Protein AF-A0A4U0WDX0-F1 (afdb_monomer_lite)

Radius of gyration: 41.29 Å; chains: 1; bounding box: 102×62×114 Å

InterPro domains:
  IPR009449 GDP/GTP exchange factor Sec2, N-terminal [PF06428] (165-241)
  IPR040351 Guanine nucleotide exchange factor RAB3IL/RAB3IP/Sec2 [PTHR14430] (27-248)

Foldseek 3Di:
DDDDDDDDDDPDPVVVVVVPDDPPPPDPDPPDDPPDPDDPDDDPDQDADPPPRDGPPVCPDDPPVVNVVVVVVVVVVVVVVVVVVVVVVVVVVVVVVVVVVVVVVPDDDDDDDDDDDDDDDDDDDDDDDDDDDDDDDDDDDDDDPDDPPPPPPPDDPDPPCPPPPVSVVVVVVVVVVVVVVVVVVVVVVVVVVVVVVVVVVVVVVVVVVVVVVVVVVVVVVVVVVVVVVVVVVVVVVVVVVVVVVVVVVVVVVVVVD

Structure (mmCIF, N/CA/C/O backbone):
data_AF-A0A4U0WDX0-F1
#
_entry.id   AF-A0A4U0WDX0-F1
#
loop_
_atom_site.group_PDB
_atom_site.id
_atom_site.type_symbol
_atom_site.label_atom_id
_atom_site.label_alt_id
_atom_site.label_comp_id
_atom_site.label_asym_id
_atom_site.label_entity_id
_atom_site.label_seq_id
_atom_site.pdbx_PDB_ins_code
_atom_site.Cartn_x
_atom_site.Cartn_y
_atom_site.Cartn_z
_atom_site.occupancy
_atom_site.B_iso_or_equiv
_atom_site.auth_seq_id
_atom_site.auth_comp_id
_atom_site.auth_asym_id
_atom_site.auth_atom_id
_atom_site.pdbx_PDB_model_num
ATOM 1 N N . LEU A 1 1 ? 12.354 -12.009 33.474 1.00 43.50 1 LEU A N 1
ATOM 2 C CA . LEU A 1 1 ? 11.793 -11.867 32.114 1.00 43.50 1 LEU A CA 1
ATOM 3 C C . LEU A 1 1 ? 12.959 -11.970 31.145 1.00 43.50 1 LEU A C 1
ATOM 5 O O . LEU A 1 1 ? 13.717 -11.019 31.014 1.00 43.50 1 LEU A O 1
ATOM 9 N N . SER A 1 2 ? 13.191 -13.164 30.607 1.00 40.59 2 SER A N 1
ATOM 10 C CA . SER A 1 2 ? 14.293 -13.432 29.678 1.00 40.59 2 SER A CA 1
ATOM 11 C C . SER A 1 2 ? 13.930 -12.904 28.284 1.00 40.59 2 SER A C 1
ATOM 13 O O . SER A 1 2 ? 12.771 -13.048 27.893 1.00 40.59 2 SER A O 1
ATOM 15 N N . PRO A 1 3 ? 14.863 -12.301 27.530 1.00 47.66 3 PRO A N 1
ATOM 16 C CA . PRO A 1 3 ? 14.580 -11.833 26.181 1.00 47.66 3 PRO A CA 1
ATOM 17 C C . PRO A 1 3 ? 14.502 -13.023 25.217 1.00 47.66 3 PRO A C 1
ATOM 19 O O . PRO A 1 3 ? 15.426 -13.831 25.123 1.00 47.66 3 PRO A O 1
ATOM 22 N N . THR A 1 4 ? 13.378 -13.131 24.513 1.00 45.88 4 THR A N 1
ATOM 23 C CA . THR A 1 4 ? 13.137 -14.112 23.453 1.00 45.88 4 THR A CA 1
ATOM 24 C C . THR A 1 4 ? 14.119 -13.874 22.307 1.00 45.88 4 THR A C 1
ATOM 26 O O . THR A 1 4 ? 14.093 -12.824 21.666 1.00 45.88 4 THR A O 1
ATOM 29 N N . ALA A 1 5 ? 15.004 -14.841 22.064 1.00 42.56 5 ALA A N 1
ATOM 30 C CA . ALA A 1 5 ? 15.931 -14.820 20.943 1.00 42.56 5 ALA A CA 1
ATOM 31 C C . ALA A 1 5 ? 15.153 -14.916 19.621 1.00 42.56 5 ALA A C 1
ATOM 33 O O . ALA A 1 5 ? 14.466 -15.903 19.362 1.00 42.56 5 ALA A O 1
ATOM 34 N N . ILE A 1 6 ? 15.258 -13.881 18.789 1.00 46.53 6 ILE A N 1
ATOM 35 C CA . ILE A 1 6 ? 14.793 -13.907 17.402 1.00 46.53 6 ILE A CA 1
ATOM 36 C C . ILE A 1 6 ? 15.758 -14.814 16.634 1.00 46.53 6 ILE A C 1
ATOM 38 O O . ILE A 1 6 ? 16.949 -14.517 16.541 1.00 46.53 6 ILE A O 1
ATOM 42 N N . ALA A 1 7 ? 15.256 -15.944 16.136 1.00 51.06 7 ALA A N 1
ATOM 43 C CA . ALA A 1 7 ? 16.046 -16.911 15.386 1.00 51.06 7 ALA A CA 1
ATOM 44 C C . ALA A 1 7 ? 16.527 -16.301 14.059 1.00 51.06 7 ALA A C 1
ATOM 46 O O . ALA A 1 7 ? 15.729 -15.893 13.216 1.00 51.06 7 ALA A O 1
ATOM 47 N N . THR A 1 8 ? 17.843 -16.234 13.881 1.00 59.38 8 THR A N 1
ATOM 48 C CA . THR A 1 8 ? 18.493 -15.781 12.649 1.00 59.38 8 THR A CA 1
ATOM 49 C C . THR A 1 8 ? 18.353 -16.853 11.561 1.00 59.38 8 THR A C 1
ATOM 51 O O . THR A 1 8 ? 18.637 -18.022 11.838 1.00 59.38 8 THR A O 1
ATOM 54 N N . PRO A 1 9 ? 17.951 -16.506 10.325 1.00 59.31 9 PRO A N 1
ATOM 55 C CA . PRO A 1 9 ? 17.801 -17.492 9.261 1.00 59.31 9 PRO A CA 1
ATOM 56 C C . PRO A 1 9 ? 19.163 -18.046 8.799 1.00 59.31 9 PRO A C 1
ATOM 58 O O . PRO A 1 9 ? 20.166 -17.321 8.807 1.00 59.31 9 PRO A O 1
ATOM 61 N N . PRO A 1 10 ? 19.219 -19.325 8.382 1.00 63.31 10 PRO A N 1
ATOM 62 C CA . PRO A 1 10 ? 20.460 -19.971 7.974 1.00 63.31 10 PRO A CA 1
ATOM 63 C C . PRO A 1 10 ? 21.010 -19.379 6.667 1.00 63.31 10 PRO A C 1
ATOM 65 O O . PRO A 1 10 ? 20.277 -19.105 5.717 1.00 63.31 10 PRO A O 1
ATOM 68 N N . ARG A 1 11 ? 22.338 -19.208 6.623 1.00 59.72 11 ARG A N 1
ATOM 69 C CA . ARG A 1 11 ? 23.101 -18.633 5.497 1.00 59.72 11 ARG A CA 1
ATOM 70 C C . ARG A 1 11 ? 23.335 -19.593 4.321 1.00 59.72 11 ARG A C 1
ATOM 72 O O . ARG A 1 11 ? 23.938 -19.182 3.335 1.00 59.72 11 ARG A O 1
ATOM 79 N N . ASP A 1 12 ? 22.895 -20.845 4.420 1.00 62.38 12 ASP A N 1
ATOM 80 C CA . ASP A 1 12 ? 23.140 -21.867 3.400 1.00 62.38 12 ASP A CA 1
ATOM 81 C C . ASP A 1 12 ? 21.917 -22.027 2.467 1.00 62.38 12 ASP A C 1
ATOM 83 O O . ASP A 1 12 ? 20.822 -22.336 2.950 1.00 62.38 12 ASP A O 1
ATOM 87 N N . PRO A 1 13 ? 22.054 -21.841 1.137 1.00 58.50 13 PRO A N 1
ATOM 88 C CA . PRO A 1 13 ? 20.954 -21.997 0.182 1.00 58.50 13 PRO A CA 1
ATOM 89 C C . PRO A 1 13 ? 20.356 -23.414 0.132 1.00 58.50 13 PRO A C 1
ATOM 91 O O . PRO A 1 13 ? 19.225 -23.570 -0.326 1.00 58.50 13 PRO A O 1
ATOM 94 N N . ARG A 1 14 ? 21.054 -24.448 0.628 1.00 58.97 14 ARG A N 1
ATOM 95 C CA . ARG A 1 14 ? 20.499 -25.814 0.711 1.00 58.97 14 ARG A CA 1
ATOM 96 C C . ARG A 1 14 ? 19.557 -26.025 1.896 1.00 58.97 14 ARG A C 1
ATOM 98 O O . ARG A 1 14 ? 18.639 -26.833 1.790 1.00 58.97 14 ARG A O 1
ATOM 105 N N . ALA A 1 15 ? 19.709 -25.258 2.977 1.00 56.56 15 ALA A N 1
ATOM 106 C CA . ALA A 1 15 ? 18.836 -25.357 4.151 1.00 56.56 15 ALA A CA 1
ATOM 107 C C . ALA A 1 15 ? 17.390 -24.920 3.840 1.00 56.56 15 ALA A C 1
ATOM 109 O O . ALA A 1 15 ? 16.435 -25.439 4.417 1.00 56.56 15 ALA A O 1
ATOM 110 N N . TRP A 1 16 ? 17.216 -24.024 2.863 1.00 57.50 16 TRP A N 1
ATOM 111 C CA . TRP A 1 16 ? 15.899 -23.622 2.366 1.00 57.50 16 TRP A CA 1
ATOM 112 C C . TRP A 1 16 ? 15.171 -24.754 1.626 1.00 57.50 16 TRP A C 1
ATOM 114 O O . TRP A 1 16 ? 13.947 -24.827 1.685 1.00 57.50 16 TRP A O 1
ATOM 124 N N . GLN A 1 17 ? 15.899 -25.670 0.975 1.00 58.38 17 GLN A N 1
ATOM 125 C CA . GLN A 1 17 ? 15.297 -26.797 0.252 1.00 58.38 17 GLN A CA 1
ATOM 126 C C . GLN A 1 17 ? 14.796 -27.906 1.185 1.00 58.38 17 GLN A C 1
ATOM 128 O O . GLN A 1 17 ? 13.853 -28.612 0.833 1.00 58.38 17 GLN A O 1
ATOM 133 N N . GLU A 1 18 ? 15.394 -28.064 2.368 1.00 53.94 18 GLU A N 1
ATOM 134 C CA . GLU A 1 18 ? 14.932 -29.035 3.369 1.00 53.94 18 GLU A CA 1
ATOM 135 C C . GLU A 1 18 ? 13.760 -28.501 4.197 1.00 53.94 18 GLU A C 1
ATOM 137 O O . GLU A 1 18 ? 12.825 -29.250 4.464 1.00 53.94 18 GLU A O 1
ATOM 142 N N . ALA A 1 19 ? 13.738 -27.201 4.515 1.00 56.81 19 ALA A N 1
ATOM 143 C CA . ALA A 1 19 ? 12.629 -26.578 5.244 1.00 56.81 19 ALA A CA 1
ATOM 144 C C . ALA A 1 19 ? 11.304 -26.550 4.449 1.00 56.81 19 ALA A C 1
ATOM 146 O O . ALA A 1 19 ? 10.232 -26.517 5.048 1.00 56.81 19 ALA A O 1
ATOM 147 N N . PHE A 1 20 ? 11.372 -26.590 3.113 1.00 50.41 20 PHE A N 1
ATOM 148 C CA . PHE A 1 20 ? 10.208 -26.630 2.214 1.00 50.41 20 PHE A CA 1
ATOM 149 C C . PHE A 1 20 ? 9.911 -28.021 1.630 1.00 50.41 20 PHE A C 1
ATOM 151 O O . PHE A 1 20 ? 9.012 -28.162 0.798 1.00 50.41 20 PHE A O 1
ATOM 158 N N . ARG A 1 21 ? 10.627 -29.069 2.056 1.00 52.75 21 ARG A N 1
ATOM 159 C CA . ARG A 1 21 ? 10.344 -30.438 1.616 1.00 52.75 21 ARG A CA 1
ATOM 160 C C . ARG A 1 21 ? 9.095 -30.950 2.342 1.00 52.75 21 ARG A C 1
ATOM 162 O O . ARG A 1 21 ? 9.171 -31.406 3.479 1.00 52.75 21 ARG A O 1
ATOM 169 N N . LEU A 1 22 ? 7.940 -30.858 1.680 1.00 44.06 22 LEU A N 1
ATOM 170 C CA . LEU A 1 22 ? 6.706 -31.512 2.126 1.00 44.06 22 LEU A CA 1
ATOM 171 C C . LEU A 1 22 ? 6.952 -33.026 2.291 1.00 44.06 22 LEU A C 1
ATOM 173 O O . LEU A 1 22 ? 7.661 -33.606 1.461 1.00 44.06 22 LEU A O 1
ATOM 177 N N . PRO A 1 23 ? 6.388 -33.683 3.323 1.00 44.72 23 PRO A N 1
ATOM 178 C CA . PRO A 1 23 ? 6.484 -35.131 3.450 1.00 44.72 23 PRO A CA 1
ATOM 179 C C . PRO A 1 23 ? 5.862 -35.782 2.214 1.00 44.72 23 PRO A C 1
ATOM 181 O O . PRO A 1 23 ? 4.749 -35.427 1.821 1.00 44.72 23 PRO A O 1
ATOM 184 N N . ALA A 1 24 ? 6.583 -36.721 1.603 1.00 42.47 24 ALA A N 1
ATOM 185 C CA . ALA A 1 24 ? 6.029 -37.573 0.564 1.00 42.47 24 ALA A CA 1
ATOM 186 C C . ALA A 1 24 ? 4.815 -38.309 1.148 1.00 42.47 24 ALA A C 1
ATOM 188 O O . ALA A 1 24 ? 4.948 -39.077 2.099 1.00 42.47 24 ALA A O 1
ATOM 189 N N . LEU A 1 25 ? 3.625 -38.021 0.619 1.00 39.47 25 LEU A N 1
ATOM 190 C CA . LEU A 1 25 ? 2.442 -38.823 0.888 1.00 39.47 25 LEU A CA 1
ATOM 191 C C . LEU A 1 25 ? 2.649 -40.162 0.186 1.00 39.47 25 LEU A C 1
ATOM 193 O O . LEU A 1 25 ? 2.534 -40.257 -1.039 1.00 39.47 25 LEU A O 1
ATOM 197 N N . ASP A 1 26 ? 3.000 -41.173 0.977 1.00 35.69 26 ASP A N 1
ATOM 198 C CA . ASP A 1 26 ? 3.014 -42.559 0.539 1.00 35.69 26 ASP A CA 1
ATOM 199 C C . ASP A 1 26 ? 1.654 -42.904 -0.066 1.00 35.69 26 ASP A C 1
ATOM 201 O O . ASP A 1 26 ? 0.589 -42.754 0.539 1.00 35.69 26 ASP A O 1
ATOM 205 N N . SER A 1 27 ? 1.722 -43.338 -1.318 1.00 42.44 27 SER A N 1
ATOM 206 C CA . SER A 1 27 ? 0.592 -43.776 -2.118 1.00 42.44 27 SER A CA 1
ATOM 207 C C . SER A 1 27 ? 0.128 -45.144 -1.625 1.00 42.44 27 SER A C 1
ATOM 209 O O . SER A 1 27 ? 0.457 -46.164 -2.219 1.00 42.44 27 SER A O 1
ATOM 211 N N . HIS A 1 28 ? -0.648 -45.175 -0.543 1.00 38.06 28 HIS A N 1
ATOM 212 C CA . HIS A 1 28 ? -1.466 -46.336 -0.211 1.00 38.06 28 HIS A CA 1
ATOM 213 C C . HIS A 1 28 ? -2.851 -46.185 -0.841 1.00 38.06 28 HIS A C 1
ATOM 215 O O . HIS A 1 28 ? -3.751 -45.541 -0.312 1.00 38.06 28 HIS A O 1
ATOM 221 N N . GLU A 1 29 ? -2.955 -46.760 -2.038 1.00 40.84 29 GLU A N 1
ATOM 222 C CA . GLU A 1 29 ? -4.036 -47.665 -2.435 1.00 40.84 29 GLU A CA 1
ATOM 223 C C . GLU A 1 29 ? -5.442 -47.330 -1.918 1.00 40.84 29 GLU A C 1
ATOM 225 O O . GLU A 1 29 ? -5.947 -47.854 -0.926 1.00 40.84 29 GLU A O 1
ATOM 230 N N . ASN A 1 30 ? -6.126 -46.497 -2.695 1.00 38.97 30 ASN A N 1
ATOM 231 C CA . ASN A 1 30 ? -7.560 -46.292 -2.606 1.00 38.97 30 ASN A CA 1
ATOM 232 C C . ASN A 1 30 ? -8.280 -47.471 -3.301 1.00 38.97 30 ASN A C 1
ATOM 234 O O . ASN A 1 30 ? -8.775 -47.350 -4.417 1.00 38.97 30 ASN A O 1
ATOM 238 N N . GLN A 1 31 ? -8.270 -48.646 -2.672 1.00 37.69 31 GLN A N 1
ATOM 239 C CA . GLN A 1 31 ? -9.072 -49.813 -3.057 1.00 37.69 31 GLN A CA 1
ATOM 240 C C . GLN A 1 31 ? -9.594 -50.474 -1.781 1.00 37.69 31 GLN A C 1
ATOM 242 O O . GLN A 1 31 ? -8.980 -51.420 -1.306 1.00 37.69 31 GLN A O 1
ATOM 247 N N . SER A 1 32 ? -10.676 -49.950 -1.187 1.00 37.09 32 SER A N 1
ATOM 248 C CA . SER A 1 32 ? -11.631 -50.700 -0.332 1.00 37.09 32 SER A CA 1
ATOM 249 C C . SER A 1 32 ? -12.611 -49.776 0.408 1.00 37.09 32 SER A C 1
ATOM 251 O O . SER A 1 32 ? -12.683 -49.803 1.629 1.00 37.09 32 SER A O 1
ATOM 253 N N . THR A 1 33 ? -13.417 -48.974 -0.293 1.00 39.19 33 THR A N 1
ATOM 254 C CA . THR A 1 33 ? -14.655 -48.403 0.291 1.00 39.19 33 THR A CA 1
ATOM 255 C C . THR A 1 33 ? -15.775 -48.257 -0.747 1.00 39.19 33 THR A C 1
ATOM 257 O O . THR A 1 33 ? -16.592 -47.348 -0.675 1.00 39.19 33 THR A O 1
ATOM 260 N N . GLU A 1 34 ? -15.875 -49.185 -1.704 1.00 34.75 34 GLU A N 1
ATOM 261 C CA . GLU A 1 34 ? -16.980 -49.222 -2.683 1.00 34.75 34 GLU A CA 1
ATOM 262 C C . GLU A 1 34 ? -17.929 -50.416 -2.468 1.00 34.75 34 GLU A C 1
ATOM 264 O O . GLU A 1 34 ? -18.622 -50.868 -3.373 1.00 34.75 34 GLU A O 1
ATOM 269 N N . ALA A 1 35 ? -18.000 -50.923 -1.233 1.00 40.94 35 ALA A N 1
ATOM 270 C CA . ALA A 1 35 ? -18.862 -52.045 -0.863 1.00 40.94 35 ALA A CA 1
ATOM 271 C C . ALA A 1 35 ? -19.660 -51.771 0.424 1.00 40.94 35 ALA A C 1
ATOM 273 O O . ALA A 1 35 ? -19.543 -52.504 1.401 1.00 40.94 35 ALA A O 1
ATOM 274 N N . ARG A 1 36 ? -20.482 -50.710 0.438 1.00 42.31 36 ARG A N 1
ATOM 275 C CA . ARG A 1 36 ? -21.696 -50.645 1.282 1.00 42.31 36 ARG A CA 1
ATOM 276 C C . ARG A 1 36 ? -22.654 -49.530 0.841 1.00 42.31 36 ARG A C 1
ATOM 278 O O . ARG A 1 36 ? -22.886 -48.564 1.558 1.00 42.31 36 ARG A O 1
ATOM 285 N N . ARG A 1 37 ? -23.233 -49.661 -0.355 1.00 49.22 37 ARG A N 1
ATOM 286 C CA . ARG A 1 37 ? -24.474 -48.950 -0.698 1.00 49.22 37 ARG A CA 1
ATOM 287 C C . ARG A 1 37 ? -25.661 -49.811 -0.265 1.00 49.22 37 ARG A C 1
ATOM 289 O O . ARG A 1 37 ? -26.139 -50.634 -1.028 1.00 49.22 37 ARG A O 1
ATOM 296 N N . GLU A 1 38 ? -26.098 -49.597 0.970 1.00 38.28 38 GLU A N 1
ATOM 297 C CA . GLU A 1 38 ? -27.434 -49.940 1.477 1.00 38.28 38 GLU A CA 1
ATOM 298 C C . GLU A 1 38 ? -28.060 -48.631 2.001 1.00 38.28 38 GLU A C 1
ATOM 300 O O . GLU A 1 38 ? -27.327 -47.782 2.527 1.00 38.28 38 GLU A O 1
ATOM 305 N N . PRO A 1 39 ? -29.373 -48.402 1.825 1.00 49.16 39 PRO A N 1
ATOM 306 C CA . PRO A 1 39 ? -29.973 -47.091 2.015 1.00 49.16 39 PRO A CA 1
ATOM 307 C C . PRO A 1 39 ? -30.214 -46.839 3.505 1.00 49.16 39 PRO A C 1
ATOM 309 O O . PRO A 1 39 ? -31.132 -47.396 4.103 1.00 49.16 39 PRO A O 1
ATOM 312 N N . ILE A 1 40 ? -29.421 -45.961 4.124 1.00 41.22 40 ILE A N 1
ATOM 313 C CA . ILE A 1 40 ? -29.759 -45.442 5.453 1.00 41.22 40 ILE A CA 1
ATOM 314 C C . ILE A 1 40 ? -30.838 -44.377 5.269 1.00 41.22 40 ILE A C 1
ATOM 316 O O . ILE A 1 40 ? -30.574 -43.191 5.070 1.00 41.22 40 ILE A O 1
ATOM 320 N N . ALA A 1 41 ? -32.084 -44.838 5.320 1.00 42.31 41 ALA A N 1
ATOM 321 C CA . ALA A 1 41 ? -33.204 -44.010 5.708 1.00 42.31 41 ALA A CA 1
ATOM 322 C C . ALA A 1 41 ? -32.959 -43.453 7.123 1.00 42.31 41 ALA A C 1
ATOM 324 O O . ALA A 1 41 ? -32.615 -44.191 8.040 1.00 42.31 41 ALA A O 1
ATOM 325 N N . GLN A 1 42 ? -33.185 -42.146 7.269 1.00 48.91 42 GLN A N 1
ATOM 326 C CA . GLN A 1 42 ? -33.539 -41.458 8.514 1.00 48.91 42 GLN A CA 1
ATOM 327 C C . GLN A 1 42 ? -32.584 -41.609 9.708 1.00 48.91 42 GLN A C 1
ATOM 329 O O . GLN A 1 42 ? -32.765 -42.448 10.582 1.00 48.91 42 GLN A O 1
ATOM 334 N N . MET A 1 43 ? -31.711 -40.613 9.871 1.00 37.72 43 MET A N 1
ATOM 335 C CA . MET A 1 43 ? -31.433 -40.086 11.208 1.00 37.72 43 MET A CA 1
ATOM 336 C C . MET A 1 43 ? -31.191 -38.574 11.130 1.00 37.72 43 MET A C 1
ATOM 338 O O . MET A 1 43 ? -30.064 -38.091 11.114 1.00 37.72 43 MET A O 1
ATOM 342 N N . ARG A 1 44 ? -32.282 -37.805 11.030 1.00 44.34 44 ARG A N 1
ATOM 343 C CA . ARG A 1 44 ? -32.260 -36.361 11.296 1.00 44.34 44 ARG A CA 1
ATOM 344 C C . ARG A 1 44 ? -32.266 -36.180 12.812 1.00 44.34 44 ARG A C 1
ATOM 346 O O . ARG A 1 44 ? -33.317 -36.270 13.436 1.00 44.34 44 ARG A O 1
ATOM 353 N N . SER A 1 45 ? -31.101 -35.964 13.414 1.00 44.25 45 SER A N 1
ATOM 354 C CA . SER A 1 45 ? -31.027 -35.501 14.799 1.00 44.25 45 SER A CA 1
ATOM 355 C C . SER A 1 45 ? -31.402 -34.020 14.848 1.00 44.25 45 SER A C 1
ATOM 357 O O . SER A 1 45 ? -30.618 -33.170 14.427 1.00 44.25 45 SER A O 1
ATOM 359 N N . SER A 1 46 ? -32.595 -33.711 15.355 1.00 54.50 46 SER A N 1
ATOM 360 C CA . SER A 1 46 ? -33.009 -32.352 15.714 1.00 54.50 46 SER A CA 1
ATOM 361 C C . SER A 1 46 ? -32.080 -31.805 16.805 1.00 54.50 46 SER A C 1
ATOM 363 O O . SER A 1 46 ? -32.274 -32.066 17.991 1.00 54.50 46 SER A O 1
ATOM 365 N N . GLN A 1 47 ? -31.040 -31.068 16.419 1.00 62.84 47 GLN A N 1
ATOM 366 C CA . GLN A 1 47 ? -30.171 -30.359 17.357 1.00 62.84 47 GLN A CA 1
ATOM 367 C C . GLN A 1 47 ? -30.826 -29.020 17.714 1.00 62.84 47 GLN A C 1
ATOM 369 O O . GLN A 1 47 ? -31.005 -28.143 16.870 1.00 62.84 47 GLN A O 1
ATOM 374 N N . ARG A 1 48 ? -31.244 -28.890 18.979 1.00 72.00 48 ARG A N 1
ATOM 375 C CA . ARG A 1 48 ? -31.878 -27.682 19.5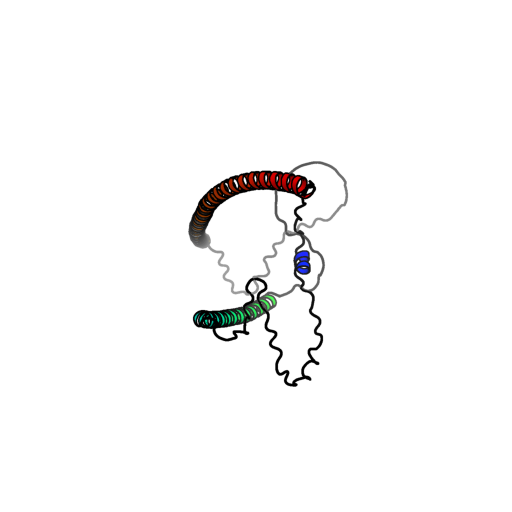27 1.00 72.00 48 ARG A CA 1
ATOM 376 C C . ARG A 1 48 ? -30.824 -26.740 20.102 1.00 72.00 48 ARG A C 1
ATOM 378 O O . ARG A 1 48 ? -29.886 -27.181 20.762 1.00 72.00 48 ARG A O 1
ATOM 385 N N . CYS A 1 49 ? -31.005 -25.438 19.884 1.00 63.09 49 CYS A N 1
ATOM 386 C CA . CYS A 1 49 ? -30.123 -24.408 20.431 1.00 63.09 49 CYS A CA 1
ATOM 387 C C . CYS A 1 49 ? -30.287 -24.311 21.964 1.00 63.09 49 CYS A C 1
ATOM 389 O O . CYS A 1 49 ? -31.405 -24.057 22.429 1.00 63.09 49 CYS A O 1
ATOM 391 N N . PRO A 1 50 ? -29.205 -24.438 22.759 1.00 69.75 50 PRO A N 1
ATOM 392 C CA . PRO A 1 50 ? -29.279 -24.449 24.222 1.00 69.75 50 PRO A CA 1
ATOM 393 C C . PRO A 1 50 ? -29.669 -23.107 24.867 1.00 69.75 50 PRO A C 1
ATOM 395 O O . PRO A 1 50 ? -29.792 -23.055 26.085 1.00 69.75 50 PRO A O 1
ATOM 398 N N . ASN A 1 51 ? -29.896 -22.033 24.097 1.00 52.66 51 ASN A N 1
ATOM 399 C CA . ASN A 1 51 ? -30.285 -20.723 24.641 1.00 52.66 51 ASN A CA 1
ATOM 400 C C . ASN A 1 51 ? -31.724 -20.277 24.299 1.00 52.66 51 ASN A C 1
ATOM 402 O O . ASN A 1 51 ? -32.219 -19.317 24.877 1.00 52.66 51 ASN A O 1
ATOM 406 N N . CYS A 1 52 ? -32.427 -20.936 23.373 1.00 77.88 52 CYS A N 1
ATOM 407 C CA . CYS A 1 52 ? -33.808 -20.547 23.031 1.00 77.88 52 CYS A CA 1
ATOM 408 C C . CYS A 1 52 ? -34.744 -21.709 22.668 1.00 77.88 52 CYS A C 1
ATOM 410 O O . CYS A 1 52 ? -35.918 -21.478 22.398 1.00 77.88 52 CYS A O 1
ATOM 412 N N . GLY A 1 53 ? -34.264 -22.958 22.667 1.00 60.44 53 GLY A N 1
ATOM 413 C CA . GLY A 1 53 ? -35.114 -24.145 22.526 1.00 60.44 53 GLY A CA 1
ATOM 414 C C . GLY A 1 53 ? -35.746 -24.362 21.145 1.00 60.44 53 GLY A C 1
ATOM 415 O O . GLY A 1 53 ? -36.477 -25.340 20.976 1.00 60.44 53 GLY A O 1
ATOM 416 N N . ALA A 1 54 ? -35.456 -23.508 20.159 1.00 58.41 54 ALA A N 1
ATOM 417 C CA . ALA A 1 54 ? -35.935 -23.682 18.793 1.00 58.41 54 ALA A CA 1
ATOM 418 C C . ALA A 1 54 ? -35.338 -24.954 18.168 1.00 58.41 54 ALA A C 1
ATOM 420 O O . ALA A 1 54 ? -34.120 -25.164 18.194 1.00 58.41 54 ALA A O 1
ATOM 421 N N . GLU A 1 55 ? -36.202 -25.803 17.603 1.00 52.81 55 GLU A N 1
ATOM 422 C CA . GLU A 1 55 ? -35.772 -26.858 16.691 1.00 52.81 55 GLU A CA 1
ATOM 423 C C . GLU A 1 55 ? -35.309 -26.205 15.401 1.00 52.81 55 GLU A C 1
ATOM 425 O O . GLU A 1 55 ? -36.113 -25.671 14.637 1.00 52.81 55 GLU A O 1
ATOM 430 N N . VAL A 1 56 ? -34.004 -26.270 15.143 1.00 54.31 56 VAL A N 1
ATOM 431 C CA . VAL A 1 56 ? -33.504 -26.085 13.788 1.00 54.31 56 VAL A CA 1
ATOM 432 C C . VAL A 1 56 ? -33.898 -27.359 13.051 1.00 54.31 56 VAL A C 1
ATOM 434 O O . VAL A 1 56 ? -33.142 -28.328 12.988 1.00 54.31 56 VAL A O 1
ATOM 437 N N . ALA A 1 57 ? -35.134 -27.396 12.543 1.00 46.75 57 ALA A N 1
ATOM 438 C CA . ALA A 1 57 ? -35.434 -28.261 11.415 1.00 46.75 57 ALA A CA 1
ATOM 439 C C . ALA A 1 57 ? -34.312 -28.011 10.407 1.00 46.75 57 ALA A C 1
ATOM 441 O O . ALA A 1 57 ? -33.973 -26.853 10.173 1.00 46.75 57 ALA A O 1
ATOM 442 N N . ALA A 1 58 ? -33.682 -29.075 9.909 1.00 52.78 58 ALA A N 1
ATOM 443 C CA . ALA A 1 58 ? -32.654 -28.989 8.884 1.00 52.78 58 ALA A CA 1
ATOM 444 C C . ALA A 1 58 ? -33.223 -28.209 7.688 1.00 52.78 58 ALA A C 1
ATOM 446 O O . ALA A 1 58 ? -33.875 -28.778 6.810 1.00 52.78 58 ALA A O 1
ATOM 447 N N . SER A 1 59 ? -33.054 -26.889 7.721 1.00 47.84 59 SER A N 1
ATOM 448 C CA . SER A 1 59 ? -33.492 -25.960 6.697 1.00 47.84 59 SER A CA 1
ATOM 449 C C . SER A 1 59 ? -32.460 -26.025 5.587 1.00 47.84 59 SER A C 1
ATOM 451 O O . SER A 1 59 ? -31.685 -25.103 5.377 1.00 47.84 59 SER A O 1
ATOM 453 N N . ASP A 1 60 ? -32.502 -27.140 4.861 1.00 50.84 60 ASP A N 1
ATOM 454 C CA . ASP A 1 60 ? -31.949 -27.310 3.514 1.00 50.84 60 ASP A CA 1
ATOM 455 C C . ASP A 1 60 ? -32.682 -26.442 2.470 1.00 50.84 60 ASP A C 1
ATOM 457 O O . ASP A 1 60 ? -32.497 -26.604 1.267 1.00 50.84 60 ASP A O 1
ATOM 461 N N . ALA A 1 61 ? -33.539 -25.510 2.883 1.00 55.50 61 ALA A N 1
ATOM 462 C CA . ALA A 1 61 ? -34.286 -24.662 1.975 1.00 55.50 61 ALA A CA 1
ATOM 463 C C . ALA A 1 61 ? -34.058 -23.198 2.334 1.00 55.50 61 ALA A C 1
ATOM 465 O O . ALA A 1 61 ? -34.453 -22.754 3.409 1.00 55.50 61 ALA A O 1
ATOM 466 N N . LEU A 1 62 ? -33.509 -22.466 1.362 1.00 58.34 62 LEU A N 1
ATOM 467 C CA . LEU A 1 62 ? -33.267 -21.021 1.336 1.00 58.34 62 LEU A CA 1
ATOM 468 C C . LEU A 1 62 ? -31.891 -20.592 1.866 1.00 58.34 62 LEU A C 1
ATOM 470 O O . LEU A 1 62 ? -31.773 -19.679 2.681 1.00 58.34 62 LEU A O 1
ATOM 474 N N . VAL A 1 63 ? -30.822 -21.147 1.276 1.00 61.03 63 VAL A N 1
ATOM 475 C CA . VAL A 1 63 ? -29.657 -20.289 0.993 1.00 61.03 63 VAL A CA 1
ATOM 476 C C . VAL A 1 63 ? -30.213 -19.078 0.227 1.00 61.03 63 VAL A C 1
ATOM 478 O O . VAL A 1 63 ? -30.901 -19.301 -0.776 1.00 61.03 63 VAL A O 1
ATOM 481 N N . PRO A 1 64 ? -30.008 -17.828 0.688 1.00 73.62 64 PRO A N 1
ATOM 482 C CA . PRO A 1 64 ? -30.548 -16.652 0.015 1.00 73.62 64 PRO A CA 1
ATOM 483 C C . PRO A 1 64 ? -30.204 -16.724 -1.473 1.00 73.62 64 PRO A C 1
ATOM 485 O O . PRO A 1 64 ? -29.057 -17.005 -1.814 1.00 73.62 64 PRO A O 1
ATOM 488 N N . LEU A 1 65 ? -31.177 -16.503 -2.362 1.00 79.62 65 LEU A N 1
ATOM 489 C CA . LEU A 1 65 ? -30.976 -16.595 -3.818 1.00 79.62 65 LEU A CA 1
ATOM 490 C C . LEU A 1 65 ? -29.744 -15.780 -4.272 1.00 79.62 65 LEU A C 1
ATOM 492 O O . LEU A 1 65 ? -29.023 -16.160 -5.187 1.00 79.62 65 LEU A O 1
ATOM 496 N N . GLU A 1 66 ? -29.473 -14.676 -3.577 1.00 78.69 66 GLU A N 1
ATOM 497 C CA . GLU A 1 66 ? -28.287 -13.836 -3.737 1.00 78.69 66 GLU A CA 1
ATOM 498 C C . GLU A 1 66 ? -26.969 -14.552 -3.398 1.00 78.69 66 GLU A C 1
ATOM 500 O O . GLU A 1 66 ? -26.012 -14.469 -4.165 1.00 78.69 66 GLU A O 1
ATOM 505 N N . ALA A 1 67 ? -26.925 -15.317 -2.305 1.00 80.50 67 ALA A N 1
ATOM 506 C CA . ALA A 1 67 ? -25.763 -16.121 -1.943 1.00 80.50 67 ALA A CA 1
ATOM 507 C C . ALA A 1 67 ? -25.509 -17.232 -2.975 1.00 80.50 67 ALA A C 1
ATOM 509 O O . ALA A 1 67 ? -24.362 -17.454 -3.348 1.00 80.50 67 ALA A O 1
ATOM 510 N N . GLN A 1 68 ? -26.559 -17.863 -3.516 1.00 88.69 68 GLN A N 1
ATOM 511 C CA . GLN A 1 68 ? -26.410 -18.844 -4.602 1.00 88.69 68 GLN A CA 1
ATOM 512 C C . GLN A 1 68 ? -25.852 -18.213 -5.887 1.00 88.69 68 GLN A C 1
ATOM 514 O O . GLN A 1 68 ? -24.960 -18.781 -6.513 1.00 88.69 68 GLN A O 1
ATOM 519 N N . ARG A 1 69 ? -26.317 -17.012 -6.261 1.00 90.12 69 ARG A N 1
ATOM 520 C CA . ARG A 1 69 ? -25.772 -16.270 -7.415 1.00 90.12 69 ARG A CA 1
ATOM 521 C C . ARG A 1 69 ? -24.306 -15.908 -7.211 1.00 90.12 69 ARG A C 1
ATOM 523 O O . ARG A 1 69 ? -23.516 -16.039 -8.141 1.00 90.12 69 ARG A O 1
ATOM 530 N N . ARG A 1 70 ? -23.939 -15.488 -5.997 1.00 93.75 70 ARG A N 1
ATOM 531 C CA . ARG A 1 70 ? -22.555 -15.141 -5.675 1.00 93.75 70 ARG A CA 1
ATOM 532 C C . ARG A 1 70 ? -21.634 -16.357 -5.704 1.00 93.75 70 ARG A C 1
ATOM 534 O O . ARG A 1 70 ? -20.510 -16.236 -6.174 1.00 93.75 70 ARG A O 1
ATOM 541 N N . ILE A 1 71 ? -22.104 -17.514 -5.242 1.00 92.88 71 ILE A N 1
ATOM 542 C CA . ILE A 1 71 ? -21.352 -18.772 -5.325 1.00 92.88 71 ILE A CA 1
ATOM 543 C C . ILE A 1 71 ? -21.081 -19.129 -6.791 1.00 92.88 71 ILE A C 1
ATOM 545 O O . ILE A 1 71 ? -19.926 -19.337 -7.141 1.00 92.88 71 ILE A O 1
ATOM 549 N N . ALA A 1 72 ? -22.095 -19.086 -7.660 1.00 94.06 72 ALA A N 1
ATOM 550 C CA . ALA A 1 72 ? -21.923 -19.395 -9.083 1.00 94.06 72 ALA A CA 1
ATOM 551 C C . ALA A 1 72 ? -20.923 -18.454 -9.788 1.00 94.06 72 ALA A C 1
ATOM 553 O O . ALA A 1 72 ? -20.095 -18.896 -10.580 1.00 94.06 72 ALA A O 1
ATOM 554 N N . GLU A 1 73 ? -20.959 -17.157 -9.471 1.00 96.12 73 GLU A N 1
ATOM 555 C CA . GLU A 1 73 ? -19.998 -16.179 -9.999 1.00 96.12 73 GLU A CA 1
ATOM 556 C C . GLU A 1 73 ? -18.565 -16.472 -9.522 1.00 96.12 73 GLU A C 1
ATOM 558 O O . GLU A 1 73 ? -17.615 -16.417 -10.303 1.00 96.12 73 GLU A O 1
ATOM 563 N N . LEU A 1 74 ? -18.398 -16.800 -8.238 1.00 97.00 74 LEU A N 1
ATOM 564 C CA . LEU A 1 74 ? -17.092 -17.135 -7.669 1.00 97.00 74 LEU A CA 1
ATOM 565 C C . LEU A 1 74 ? -16.542 -18.446 -8.241 1.00 97.00 74 LEU A C 1
ATOM 567 O O . LEU A 1 74 ? -15.345 -18.547 -8.500 1.00 97.00 74 LEU A O 1
ATOM 571 N N . GLU A 1 75 ? -17.401 -19.431 -8.485 1.00 96.69 75 GLU A N 1
ATOM 572 C CA . GLU A 1 75 ? -17.038 -20.674 -9.164 1.00 96.69 75 GLU A CA 1
ATOM 573 C C . GLU A 1 75 ? -16.586 -20.405 -10.603 1.00 96.69 75 GLU A C 1
ATOM 575 O O . GLU A 1 75 ? -15.543 -20.906 -11.023 1.00 96.69 75 GLU A O 1
ATOM 580 N N . GLU A 1 76 ? -17.289 -19.547 -11.347 1.00 97.50 76 GLU A N 1
ATOM 581 C CA . GLU A 1 76 ? -16.868 -19.145 -12.691 1.00 97.50 76 GLU A CA 1
ATOM 582 C C . GLU A 1 76 ? -15.492 -18.461 -12.666 1.00 97.50 76 GLU A C 1
ATOM 584 O O . GLU A 1 76 ? -14.602 -18.816 -13.448 1.00 97.50 76 GLU A O 1
ATOM 589 N N . GLN A 1 77 ? -15.273 -17.539 -11.726 1.00 96.75 77 GLN A N 1
ATOM 590 C CA . GLN A 1 77 ? -13.981 -16.875 -11.547 1.00 96.75 77 GLN A CA 1
ATOM 591 C C . GLN A 1 77 ? -12.869 -17.869 -11.210 1.00 96.75 77 GLN A C 1
ATOM 593 O O . GLN A 1 77 ? -11.800 -17.804 -11.823 1.00 96.75 77 GLN A O 1
ATOM 598 N N . LEU A 1 78 ? -13.122 -18.820 -10.305 1.00 97.94 78 LEU A N 1
ATOM 599 C CA . LEU A 1 78 ? -12.177 -19.890 -9.995 1.00 97.94 78 LEU A CA 1
ATOM 600 C C . LEU A 1 78 ? -11.841 -20.696 -11.247 1.00 97.94 78 LEU A C 1
ATOM 602 O O . LEU A 1 78 ? -10.662 -20.860 -11.549 1.00 97.94 78 LEU A O 1
ATOM 606 N N . THR A 1 79 ? -12.831 -21.109 -12.044 1.00 97.56 79 THR A N 1
ATOM 607 C CA . THR A 1 79 ? -12.544 -21.853 -13.282 1.00 97.56 79 THR A CA 1
ATOM 608 C C . THR A 1 79 ? -11.729 -21.032 -14.284 1.00 97.56 79 THR A C 1
ATOM 610 O O . THR A 1 79 ? -10.852 -21.578 -14.953 1.00 97.56 79 THR A O 1
ATOM 613 N N . ASN A 1 80 ? -11.972 -19.723 -14.395 1.00 97.81 80 ASN A N 1
ATOM 614 C CA . ASN A 1 80 ? -11.217 -18.837 -15.281 1.00 97.81 80 ASN A CA 1
ATOM 615 C C . ASN A 1 80 ? -9.760 -18.696 -14.822 1.00 97.81 80 ASN A C 1
ATOM 617 O O . ASN A 1 80 ? -8.839 -18.816 -15.630 1.00 97.81 80 ASN A O 1
ATOM 621 N N . VAL A 1 81 ? -9.548 -18.491 -13.521 1.00 97.81 81 VAL A N 1
ATOM 622 C CA . VAL A 1 81 ? -8.208 -18.397 -12.934 1.00 97.81 81 VAL A CA 1
ATOM 623 C C . VAL A 1 81 ? -7.469 -19.722 -13.075 1.00 97.81 81 VAL A C 1
ATOM 625 O O . VAL A 1 81 ? -6.312 -19.714 -13.481 1.00 97.81 81 VAL A O 1
ATOM 628 N N . THR A 1 82 ? -8.130 -20.856 -12.845 1.00 97.25 82 THR A N 1
ATOM 629 C CA . THR A 1 82 ? -7.529 -22.175 -13.064 1.00 97.25 82 THR A CA 1
ATOM 630 C C . THR A 1 82 ? -7.117 -22.360 -14.522 1.00 97.25 82 THR A C 1
ATOM 632 O O . THR A 1 82 ? -5.975 -22.729 -14.767 1.00 97.25 82 THR A O 1
ATOM 635 N N . LYS A 1 83 ? -7.975 -22.021 -15.497 1.00 97.94 83 LYS A N 1
ATOM 636 C CA . LYS A 1 83 ? -7.630 -22.078 -16.933 1.00 97.94 83 LYS A CA 1
ATOM 637 C C . LYS A 1 83 ? -6.434 -21.189 -17.289 1.00 97.94 83 LYS A C 1
ATOM 639 O O . LYS A 1 83 ? -5.601 -21.561 -18.109 1.00 97.94 83 LYS A O 1
ATOM 644 N N . LYS A 1 84 ? -6.340 -20.002 -16.683 1.00 97.81 84 LYS A N 1
ATOM 645 C CA . LYS A 1 84 ? -5.193 -19.100 -16.869 1.00 97.81 84 LYS A CA 1
ATOM 646 C C . LYS A 1 84 ? -3.923 -19.653 -16.232 1.00 97.81 84 LYS A C 1
ATOM 648 O O . LYS A 1 84 ? -2.860 -19.543 -16.832 1.00 97.81 84 LYS A O 1
ATOM 653 N N . ALA A 1 85 ? -4.030 -20.253 -15.050 1.00 97.88 85 ALA A N 1
ATOM 654 C CA . ALA A 1 85 ? -2.909 -20.884 -14.370 1.00 97.88 85 ALA A CA 1
ATOM 655 C C . ALA A 1 85 ? -2.378 -22.081 -15.170 1.00 97.88 85 ALA A C 1
ATOM 657 O O . ALA A 1 85 ? -1.172 -22.170 -15.370 1.00 97.88 85 ALA A O 1
ATOM 658 N N . THR A 1 86 ? -3.255 -22.943 -15.697 1.00 96.81 86 THR A N 1
ATOM 659 C CA . THR A 1 86 ? -2.838 -24.068 -16.550 1.00 96.81 86 THR A CA 1
ATOM 660 C C . THR A 1 86 ? -2.164 -23.571 -17.825 1.00 96.81 86 THR A C 1
ATOM 662 O O . THR A 1 86 ? -1.049 -23.987 -18.107 1.00 96.81 86 THR A O 1
ATOM 665 N N . ALA A 1 87 ? -2.745 -22.584 -18.517 1.00 97.62 87 ALA A N 1
ATOM 666 C CA . ALA A 1 87 ? -2.135 -22.003 -19.716 1.00 97.62 87 ALA A CA 1
ATOM 667 C C . ALA A 1 87 ? -0.766 -21.343 -19.444 1.00 97.62 87 ALA A C 1
ATOM 669 O O . ALA A 1 87 ? 0.127 -21.375 -20.290 1.00 97.62 87 ALA A O 1
ATOM 670 N N . ALA A 1 88 ? -0.583 -20.733 -18.268 1.00 97.75 88 ALA A N 1
ATOM 671 C CA . ALA A 1 88 ? 0.702 -20.166 -17.868 1.00 97.75 88 ALA A CA 1
ATOM 672 C C . ALA A 1 88 ? 1.750 -21.254 -17.577 1.00 97.75 88 ALA A C 1
ATOM 674 O O . ALA A 1 88 ? 2.916 -21.071 -17.922 1.00 97.75 88 ALA A O 1
ATOM 675 N N . VAL A 1 89 ? 1.343 -22.374 -16.970 1.00 97.69 89 VAL A N 1
ATOM 676 C CA . VAL A 1 89 ? 2.213 -23.537 -16.727 1.00 97.69 89 VAL A CA 1
ATOM 677 C C . VAL A 1 89 ? 2.613 -24.204 -18.042 1.00 97.69 89 VAL A C 1
ATOM 679 O O . VAL A 1 89 ? 3.794 -24.488 -18.216 1.00 97.69 89 VAL A O 1
ATOM 682 N N . ASP A 1 90 ? 1.682 -24.369 -18.984 1.00 97.31 90 ASP A N 1
ATOM 683 C CA . ASP A 1 90 ? 1.970 -24.914 -20.318 1.00 97.31 90 ASP A CA 1
ATOM 684 C C . ASP A 1 90 ? 3.031 -24.062 -21.028 1.00 97.31 90 ASP A C 1
ATOM 686 O O . ASP A 1 90 ? 4.065 -24.560 -21.467 1.00 97.31 90 ASP A O 1
ATOM 690 N N . LYS A 1 91 ? 2.851 -22.736 -21.007 1.00 97.62 91 LYS A N 1
ATOM 691 C CA . LYS A 1 91 ? 3.827 -21.791 -21.558 1.00 97.62 91 LYS A CA 1
ATOM 692 C C . LYS A 1 91 ? 5.181 -21.843 -20.836 1.00 97.62 91 LYS A C 1
ATOM 694 O O . LYS A 1 91 ? 6.221 -21.604 -21.444 1.00 97.62 91 LYS A O 1
ATOM 699 N N . HIS A 1 92 ? 5.189 -22.115 -19.532 1.00 95.75 92 HIS A N 1
ATOM 700 C CA . HIS A 1 92 ? 6.428 -22.275 -18.772 1.00 95.75 92 HIS A CA 1
ATOM 701 C C . HIS A 1 92 ? 7.171 -23.558 -19.162 1.00 95.75 92 HIS A C 1
ATOM 703 O O . HIS A 1 92 ? 8.397 -23.536 -19.231 1.00 95.75 92 HIS A O 1
ATOM 709 N N . ALA A 1 93 ? 6.452 -24.642 -19.468 1.00 97.31 93 ALA A N 1
ATOM 710 C CA . ALA A 1 93 ? 7.052 -25.862 -20.000 1.00 97.31 93 ALA A CA 1
ATOM 711 C C . ALA A 1 93 ? 7.721 -25.609 -21.363 1.00 97.31 93 ALA A C 1
ATOM 713 O O . ALA A 1 93 ? 8.881 -25.980 -21.537 1.00 97.31 93 ALA A O 1
ATOM 714 N N . ASP A 1 94 ? 7.054 -24.877 -22.265 1.00 95.50 94 ASP A N 1
ATOM 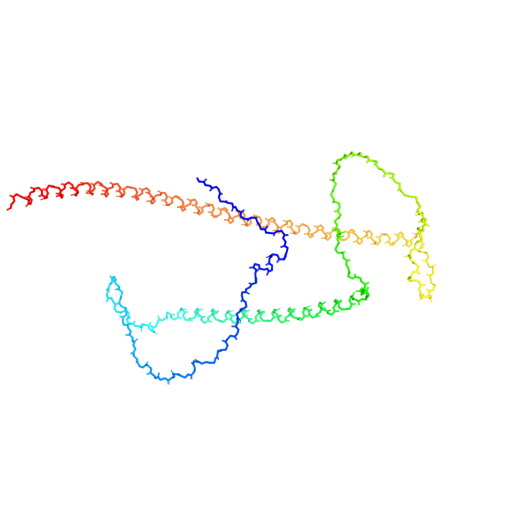715 C CA . ASP A 1 94 ? 7.640 -24.473 -23.553 1.00 95.50 94 ASP A CA 1
ATOM 716 C C . ASP A 1 94 ? 8.942 -23.675 -23.353 1.00 95.50 94 ASP A C 1
ATOM 718 O O . ASP A 1 94 ? 9.975 -23.968 -23.960 1.00 95.50 94 ASP A O 1
ATOM 722 N N . TYR A 1 95 ? 8.930 -22.694 -22.441 1.00 96.56 95 TYR A N 1
ATOM 723 C CA . TYR A 1 95 ? 10.125 -21.909 -22.126 1.00 96.56 95 TYR A CA 1
ATOM 724 C C . TYR A 1 95 ? 11.245 -22.748 -21.507 1.00 96.56 95 TYR A C 1
ATOM 726 O O . TYR A 1 95 ? 12.418 -22.527 -21.818 1.00 96.56 95 TYR A O 1
ATOM 734 N N . GLU A 1 96 ? 10.929 -23.709 -20.637 1.00 96.81 96 GLU A N 1
ATOM 735 C CA . GLU A 1 96 ? 11.940 -24.615 -20.095 1.00 96.81 96 GLU A CA 1
ATOM 736 C C . GLU A 1 96 ? 12.621 -25.445 -21.186 1.00 96.81 96 GLU A C 1
ATOM 738 O O . GLU A 1 96 ? 13.840 -25.641 -21.123 1.00 96.81 96 GLU A O 1
ATOM 743 N N . ASP A 1 97 ? 11.874 -25.911 -22.184 1.00 95.88 97 ASP A N 1
ATOM 744 C CA . ASP A 1 97 ? 12.418 -26.682 -23.299 1.00 95.88 97 ASP A CA 1
ATOM 745 C C . ASP A 1 97 ? 13.306 -25.820 -24.209 1.00 95.88 97 ASP A C 1
ATOM 747 O O . ASP A 1 97 ? 14.421 -26.237 -24.550 1.00 95.88 97 ASP A O 1
ATOM 751 N N . GLU A 1 98 ? 12.909 -24.576 -24.498 1.00 95.38 98 GLU A N 1
ATOM 752 C CA . GLU A 1 98 ? 13.768 -23.602 -25.187 1.00 95.38 98 GLU A CA 1
ATOM 753 C C . GLU A 1 98 ? 15.065 -23.347 -24.404 1.00 95.38 98 GLU A C 1
ATOM 755 O O . GLU A 1 98 ? 16.164 -23.364 -24.965 1.00 95.38 98 GLU A O 1
ATOM 760 N N . LEU A 1 99 ? 14.980 -23.183 -23.080 1.00 91.69 99 LEU A N 1
ATOM 761 C CA . LEU A 1 99 ? 16.144 -23.035 -22.203 1.00 91.69 99 LEU A CA 1
ATOM 762 C C . LEU A 1 99 ? 17.063 -24.264 -22.247 1.00 91.69 99 LEU A C 1
ATOM 764 O O . LEU A 1 99 ? 18.290 -24.108 -22.247 1.00 91.69 99 LEU A O 1
ATOM 768 N N . ARG A 1 100 ? 16.512 -25.482 -22.297 1.00 93.44 100 ARG A N 1
ATOM 769 C CA . ARG A 1 100 ? 17.296 -26.723 -22.441 1.00 93.44 100 ARG A CA 1
ATOM 770 C C . ARG A 1 100 ? 17.995 -26.779 -23.793 1.00 93.44 100 ARG A C 1
ATOM 772 O O . ARG A 1 100 ? 19.182 -27.105 -23.837 1.00 93.44 100 ARG A O 1
ATOM 779 N N . GLN A 1 101 ? 17.303 -26.414 -24.870 1.00 94.06 101 GLN A N 1
ATOM 780 C CA . GLN A 1 101 ? 17.866 -26.378 -26.217 1.00 94.06 101 GLN A CA 1
ATOM 781 C C . GLN A 1 101 ? 18.968 -25.321 -26.345 1.00 94.06 101 GLN A C 1
ATOM 783 O O . GLN A 1 101 ? 20.036 -25.588 -26.894 1.00 94.06 101 GLN A O 1
ATOM 788 N N . LEU A 1 102 ? 18.764 -24.129 -25.782 1.00 88.81 102 LEU A N 1
ATOM 789 C CA . LEU A 1 102 ? 19.783 -23.084 -25.767 1.00 88.81 102 LEU A CA 1
ATOM 790 C C . LEU A 1 102 ? 21.001 -23.513 -24.947 1.00 88.81 102 LEU A C 1
ATOM 792 O O . LEU A 1 102 ? 22.128 -23.273 -25.372 1.00 88.81 102 LEU A O 1
ATOM 796 N N . ARG A 1 103 ? 20.811 -24.195 -23.810 1.00 86.94 103 ARG A N 1
ATOM 797 C CA . ARG A 1 103 ? 21.913 -24.736 -22.994 1.00 86.94 103 ARG A CA 1
ATOM 798 C C . ARG A 1 103 ? 22.674 -25.862 -23.694 1.00 86.94 103 ARG A C 1
ATOM 800 O O . ARG A 1 103 ? 23.897 -25.897 -23.576 1.00 86.94 103 ARG A O 1
ATOM 807 N N . SER A 1 104 ? 21.999 -26.747 -24.427 1.00 87.56 104 SER A N 1
ATOM 808 C CA . SER A 1 104 ? 22.668 -27.793 -25.211 1.00 87.56 104 SER A CA 1
ATOM 809 C C . SER A 1 104 ? 23.411 -27.201 -26.414 1.00 87.56 104 SER A C 1
ATOM 811 O O . SER A 1 104 ? 24.561 -27.559 -26.652 1.00 87.56 104 SER A O 1
ATOM 813 N N . SER A 1 105 ? 22.831 -26.204 -27.091 1.00 82.56 105 SER A N 1
ATOM 814 C CA . SER A 1 105 ? 23.479 -25.471 -28.186 1.00 82.56 105 SER A CA 1
ATOM 815 C C . SER A 1 105 ? 24.666 -24.615 -27.728 1.00 82.56 105 SER A C 1
ATOM 817 O O . SER A 1 105 ? 25.603 -24.417 -28.500 1.00 82.56 105 SER A O 1
ATOM 819 N N . ARG A 1 106 ? 24.659 -24.102 -26.488 1.00 77.00 106 ARG A N 1
ATOM 820 C CA . ARG A 1 106 ? 25.783 -23.348 -25.895 1.00 77.00 106 ARG A CA 1
ATOM 821 C C . ARG A 1 106 ? 26.892 -24.234 -25.334 1.00 77.00 106 ARG A C 1
ATOM 823 O O . ARG A 1 106 ? 27.849 -23.696 -24.782 1.00 77.00 106 ARG A O 1
ATOM 830 N N . ARG A 1 107 ? 26.790 -25.560 -25.469 1.00 59.97 107 ARG A N 1
ATOM 831 C CA . ARG A 1 107 ? 27.796 -26.508 -24.984 1.00 59.97 107 ARG A CA 1
ATOM 832 C C . ARG A 1 107 ? 28.633 -27.087 -26.136 1.00 59.97 107 ARG A C 1
ATOM 834 O O . ARG A 1 107 ? 28.377 -28.206 -26.569 1.00 59.97 107 ARG A O 1
ATOM 841 N N . PRO A 1 108 ? 29.715 -26.408 -26.557 1.00 52.00 108 PRO A N 1
ATOM 842 C CA . PRO A 1 108 ? 30.923 -27.081 -26.993 1.00 52.00 108 PRO A CA 1
ATOM 843 C C . PRO A 1 108 ? 31.959 -27.078 -25.851 1.00 52.00 108 PRO A C 1
ATOM 845 O O . PRO A 1 108 ? 32.330 -26.036 -25.319 1.00 52.00 108 PRO A O 1
ATOM 848 N N . THR A 1 109 ? 32.403 -28.288 -25.496 1.00 51.53 109 THR A N 1
ATOM 849 C CA . THR A 1 109 ? 33.652 -28.633 -24.786 1.00 51.53 109 THR A CA 1
ATOM 850 C C . THR A 1 109 ? 33.877 -28.066 -23.379 1.00 51.53 109 THR A C 1
ATOM 852 O O . THR A 1 109 ? 34.694 -27.171 -23.193 1.00 51.53 109 THR A O 1
ATOM 855 N N . ILE A 1 110 ? 33.272 -28.692 -22.368 1.00 49.38 110 ILE A N 1
ATOM 856 C CA . ILE A 1 110 ? 33.946 -28.909 -21.077 1.00 49.38 110 ILE A CA 1
ATOM 857 C C . ILE A 1 110 ? 33.514 -30.293 -20.587 1.00 49.38 110 ILE A C 1
ATOM 859 O O . ILE A 1 110 ? 32.518 -30.424 -19.885 1.00 49.38 110 ILE A O 1
ATOM 863 N N . ASP A 1 111 ? 34.225 -31.332 -21.011 1.00 38.03 111 ASP A N 1
ATOM 864 C CA . ASP A 1 111 ? 34.213 -32.619 -20.322 1.00 38.03 111 ASP A CA 1
ATOM 865 C C . ASP A 1 111 ? 35.669 -33.004 -20.040 1.00 38.03 111 ASP A C 1
ATOM 867 O O . ASP A 1 111 ? 36.521 -32.890 -20.921 1.00 38.03 111 ASP A O 1
ATOM 871 N N . ALA A 1 112 ? 35.901 -33.442 -18.797 1.00 45.09 112 ALA A N 1
ATOM 872 C CA . ALA A 1 112 ? 37.151 -33.912 -18.185 1.00 45.09 112 ALA A CA 1
ATOM 873 C C . ALA A 1 112 ? 37.991 -32.898 -17.377 1.00 45.09 112 ALA A C 1
ATOM 875 O O . ALA A 1 112 ? 39.168 -32.731 -17.648 1.00 45.09 112 ALA A O 1
ATOM 876 N N . THR A 1 113 ? 37.416 -32.317 -16.318 1.00 36.44 113 THR A N 1
ATOM 877 C CA . THR A 1 113 ? 38.030 -32.291 -14.968 1.00 36.44 113 THR A CA 1
ATOM 878 C C . THR A 1 113 ? 36.973 -31.841 -13.960 1.00 36.44 113 THR A C 1
ATOM 880 O O . THR A 1 113 ? 36.714 -30.651 -13.796 1.00 36.44 113 THR A O 1
ATOM 883 N N . ALA A 1 114 ? 36.343 -32.800 -13.285 1.00 47.25 114 ALA A N 1
ATOM 884 C CA . ALA A 1 114 ? 35.699 -32.537 -12.009 1.00 47.25 114 ALA A CA 1
ATOM 885 C C . ALA A 1 114 ? 36.801 -32.338 -10.961 1.00 47.25 114 ALA A C 1
ATOM 887 O O . ALA A 1 114 ? 37.537 -33.284 -10.688 1.00 47.25 114 ALA A O 1
ATOM 888 N N . SER A 1 115 ? 36.940 -31.122 -10.435 1.00 41.81 115 SER A N 1
ATOM 889 C CA . SER A 1 115 ? 37.223 -30.782 -9.029 1.00 41.81 115 SER A CA 1
ATOM 890 C C . SER A 1 115 ? 37.452 -29.272 -8.917 1.00 41.81 115 SER A C 1
ATOM 892 O O . SER A 1 115 ? 37.958 -28.643 -9.841 1.00 41.81 115 SER A O 1
ATOM 894 N N . ASP A 1 116 ? 37.071 -28.730 -7.767 1.00 38.62 116 ASP A N 1
ATOM 895 C CA . ASP A 1 116 ? 37.446 -27.416 -7.239 1.00 38.62 116 ASP A CA 1
ATOM 896 C C . ASP A 1 116 ? 36.620 -26.195 -7.675 1.00 38.62 116 ASP A C 1
ATOM 898 O O . ASP A 1 116 ? 37.009 -25.310 -8.433 1.00 38.62 116 ASP A O 1
ATOM 902 N N . THR A 1 117 ? 35.463 -26.094 -7.018 1.00 46.47 117 THR A N 1
ATOM 903 C CA . THR A 1 117 ? 35.125 -24.927 -6.185 1.00 46.47 117 THR A CA 1
ATOM 904 C C . THR A 1 117 ? 36.359 -24.142 -5.721 1.00 46.47 117 THR A C 1
ATOM 906 O O . THR A 1 117 ? 37.083 -24.653 -4.876 1.00 46.47 117 THR A O 1
ATOM 909 N N . HIS A 1 118 ? 36.550 -22.898 -6.179 1.00 39.53 118 HIS A N 1
ATOM 910 C CA . HIS A 1 118 ? 36.500 -21.691 -5.330 1.00 39.53 118 HIS A CA 1
ATOM 911 C C . HIS A 1 118 ? 36.830 -20.391 -6.115 1.00 39.53 118 HIS A C 1
ATOM 913 O O . HIS A 1 118 ? 37.859 -20.285 -6.770 1.00 39.53 118 HIS A O 1
ATOM 919 N N . LEU A 1 119 ? 35.984 -19.372 -5.905 1.00 39.59 119 LEU A N 1
ATOM 920 C CA . LEU A 1 119 ? 36.251 -17.918 -5.953 1.00 39.59 119 LEU A CA 1
ATOM 921 C C . LEU A 1 119 ? 36.276 -17.161 -7.291 1.00 39.59 119 LEU A C 1
ATOM 923 O O . LEU A 1 119 ? 37.321 -16.848 -7.855 1.00 39.59 119 LEU A O 1
ATOM 927 N N . LEU A 1 120 ? 35.103 -16.618 -7.628 1.00 44.81 120 LEU A N 1
ATOM 928 C CA . LEU A 1 120 ? 34.998 -15.219 -8.040 1.00 44.81 120 LEU A CA 1
ATOM 929 C C . LEU A 1 120 ? 34.566 -14.380 -6.829 1.00 44.81 120 LEU A C 1
ATOM 931 O O . LEU A 1 120 ? 33.391 -14.380 -6.477 1.00 44.81 120 LEU A O 1
ATOM 935 N N . THR A 1 121 ? 35.500 -13.632 -6.238 1.00 38.47 121 THR A N 1
ATOM 936 C CA . THR A 1 121 ? 35.173 -12.444 -5.436 1.00 38.47 121 THR A CA 1
ATOM 937 C C . THR A 1 121 ? 36.177 -11.349 -5.772 1.00 38.47 121 THR A C 1
ATOM 939 O O . THR A 1 121 ? 37.332 -11.392 -5.355 1.00 38.47 121 THR A O 1
ATOM 942 N N . LEU A 1 122 ? 35.729 -10.372 -6.562 1.00 38.47 122 LEU A N 1
ATOM 943 C CA . LEU A 1 122 ? 36.424 -9.107 -6.758 1.00 38.47 122 LEU A CA 1
ATOM 944 C C . LEU A 1 122 ? 36.221 -8.202 -5.530 1.00 38.47 122 LEU A C 1
ATOM 946 O O . LEU A 1 122 ? 35.097 -7.990 -5.093 1.00 38.47 122 LEU A O 1
ATOM 950 N N . HIS A 1 123 ? 37.333 -7.619 -5.085 1.00 37.19 123 HIS A N 1
ATOM 951 C CA . HIS A 1 123 ? 37.482 -6.251 -4.579 1.00 37.19 123 HIS A CA 1
ATOM 952 C C . HIS A 1 123 ? 36.536 -5.750 -3.475 1.00 37.19 123 HIS A C 1
ATOM 954 O O . HIS A 1 123 ? 35.504 -5.139 -3.740 1.00 37.19 123 HIS A O 1
ATOM 960 N N . GLN A 1 124 ? 37.036 -5.786 -2.237 1.00 34.56 124 GLN A N 1
ATOM 961 C CA . GLN A 1 124 ? 36.792 -4.704 -1.286 1.00 34.56 124 GLN A CA 1
ATOM 962 C C . GLN A 1 124 ? 38.102 -4.322 -0.587 1.00 34.56 124 GLN A C 1
ATOM 964 O O . GLN A 1 124 ? 38.831 -5.170 -0.079 1.00 34.56 124 GLN A O 1
ATOM 969 N N . ALA A 1 125 ? 38.423 -3.034 -0.662 1.00 38.38 125 ALA A N 1
ATOM 970 C CA . ALA A 1 125 ? 39.644 -2.432 -0.161 1.00 38.38 125 ALA A CA 1
ATOM 971 C C . ALA A 1 125 ? 39.622 -2.269 1.365 1.00 38.38 125 ALA A C 1
ATOM 973 O O . ALA A 1 125 ? 38.696 -1.667 1.905 1.00 38.38 125 ALA A O 1
ATOM 974 N N . SER A 1 126 ? 40.693 -2.716 2.023 1.00 32.41 126 SER A N 1
ATOM 975 C CA . SER A 1 126 ? 41.227 -2.151 3.270 1.00 32.41 126 SER A CA 1
ATOM 976 C C . SER A 1 126 ? 42.591 -2.787 3.603 1.00 32.41 126 SER A C 1
ATOM 978 O O . SER A 1 126 ? 42.746 -4.002 3.630 1.00 32.41 126 SER A O 1
ATOM 980 N N . ALA A 1 127 ? 43.612 -1.951 3.815 1.00 39.00 127 ALA A N 1
ATOM 981 C CA . ALA A 1 127 ? 44.884 -2.309 4.470 1.00 39.00 127 ALA A CA 1
ATOM 982 C C . ALA A 1 127 ? 44.702 -2.251 6.017 1.00 39.00 127 ALA A C 1
ATOM 984 O O . ALA A 1 127 ? 43.639 -1.766 6.419 1.00 39.00 127 ALA A O 1
ATOM 985 N N . PRO A 1 128 ? 45.670 -2.600 6.917 1.00 50.31 128 PRO A N 1
ATOM 986 C CA . PRO A 1 128 ? 47.103 -2.926 6.728 1.00 50.31 128 PRO A CA 1
ATOM 987 C C . PRO A 1 128 ? 47.691 -4.059 7.645 1.00 50.31 128 PRO A C 1
ATOM 989 O O . PRO A 1 128 ? 46.980 -4.641 8.455 1.00 50.31 128 PRO A O 1
ATOM 992 N N . LYS A 1 129 ? 49.031 -4.245 7.559 1.00 35.59 129 LYS A N 1
ATOM 993 C CA . LYS A 1 129 ? 50.050 -4.679 8.570 1.00 35.59 129 LYS A CA 1
ATOM 994 C C . LYS A 1 129 ? 50.824 -6.014 8.417 1.00 35.59 129 LYS A C 1
ATOM 996 O O . LYS A 1 129 ? 50.272 -7.099 8.485 1.00 35.59 129 LYS A O 1
ATOM 1001 N N . ASP A 1 130 ? 52.151 -5.814 8.368 1.00 29.72 130 ASP A N 1
ATOM 1002 C CA . ASP A 1 130 ? 53.264 -6.491 9.066 1.00 29.72 130 ASP A CA 1
ATOM 1003 C C . ASP A 1 130 ? 53.724 -7.939 8.741 1.00 29.72 130 ASP A C 1
ATOM 1005 O O . ASP A 1 130 ? 53.140 -8.926 9.163 1.00 29.72 130 ASP A O 1
ATOM 1009 N N . ARG A 1 131 ? 54.936 -7.981 8.147 1.00 39.50 131 ARG A N 1
ATOM 1010 C CA . ARG A 1 131 ? 56.170 -8.679 8.599 1.00 39.50 131 ARG A CA 1
ATOM 1011 C C . ARG A 1 131 ? 56.253 -10.227 8.647 1.00 39.50 131 ARG A C 1
ATOM 1013 O O . ARG A 1 131 ? 55.772 -10.857 9.577 1.00 39.50 131 ARG A O 1
ATOM 1020 N N . SER A 1 132 ? 57.110 -10.761 7.752 1.00 38.62 132 SER A N 1
ATOM 1021 C CA . SER A 1 132 ? 58.345 -11.552 8.038 1.00 38.62 132 SER A CA 1
ATOM 1022 C C . SER A 1 132 ? 58.499 -12.940 7.371 1.00 38.62 132 SER A C 1
ATOM 1024 O O . SER A 1 132 ? 57.873 -13.908 7.772 1.00 38.62 132 SER A O 1
ATOM 1026 N N . HIS A 1 133 ? 59.445 -12.994 6.418 1.00 39.75 133 HIS A N 1
ATOM 1027 C CA . HIS A 1 133 ? 60.519 -13.983 6.152 1.00 39.75 133 HIS A CA 1
ATOM 1028 C C . HIS A 1 133 ? 60.320 -15.520 6.271 1.00 39.75 133 HIS A C 1
ATOM 1030 O O . HIS A 1 133 ? 60.339 -16.053 7.373 1.00 39.75 133 HIS A O 1
ATOM 1036 N N . SER A 1 134 ? 60.449 -16.230 5.132 1.00 37.34 134 SER A N 1
ATOM 1037 C CA . SER A 1 134 ? 61.523 -17.220 4.825 1.00 37.34 134 SER A CA 1
ATOM 1038 C C . SER A 1 134 ? 61.485 -17.609 3.318 1.00 37.34 134 SER A C 1
ATOM 1040 O O . SER A 1 134 ? 60.427 -17.918 2.787 1.00 37.34 134 SER A O 1
ATOM 1042 N N . VAL A 1 135 ? 62.500 -17.282 2.494 1.00 39.75 135 VAL A N 1
ATOM 1043 C CA . VAL A 1 135 ? 63.546 -18.183 1.914 1.00 39.75 135 VAL A CA 1
ATOM 1044 C C . VAL A 1 135 ? 63.165 -19.673 1.900 1.00 39.75 135 VAL A C 1
ATOM 1046 O O . VAL A 1 135 ? 62.842 -20.201 2.952 1.00 39.75 135 VAL A O 1
ATOM 1049 N N . VAL A 1 136 ? 63.213 -20.457 0.817 1.00 39.84 136 VAL A N 1
ATOM 1050 C CA . VAL A 1 136 ? 63.883 -20.442 -0.502 1.00 39.84 136 VAL A CA 1
ATOM 1051 C C . VAL A 1 136 ? 63.120 -21.450 -1.388 1.00 39.84 136 VAL A C 1
ATOM 1053 O O . VAL A 1 136 ? 62.803 -22.523 -0.891 1.00 39.84 136 VAL A O 1
ATOM 1056 N N . ASP A 1 137 ? 62.911 -21.183 -2.680 1.00 39.88 137 ASP A N 1
ATOM 1057 C CA . ASP A 1 137 ? 63.236 -22.188 -3.708 1.00 39.88 137 ASP A CA 1
ATOM 1058 C C . ASP A 1 137 ? 63.495 -21.523 -5.064 1.00 39.88 137 ASP A C 1
ATOM 1060 O O . ASP A 1 137 ? 62.869 -20.533 -5.456 1.00 39.88 137 ASP A O 1
ATOM 1064 N N . VAL A 1 138 ? 64.517 -22.038 -5.730 1.00 43.59 138 VAL A N 1
ATOM 1065 C CA . VAL A 1 138 ? 65.158 -21.489 -6.913 1.00 43.59 138 VAL A CA 1
ATOM 1066 C C . VAL A 1 138 ? 64.533 -22.103 -8.155 1.00 43.59 138 VAL A C 1
ATOM 1068 O O . VAL A 1 138 ? 64.563 -23.308 -8.357 1.00 43.59 138 VAL A O 1
ATOM 1071 N N . GLY A 1 139 ? 64.122 -21.230 -9.071 1.00 41.06 139 GLY A N 1
ATOM 1072 C CA . GLY A 1 139 ? 64.060 -21.560 -10.487 1.00 41.06 139 GLY A CA 1
ATOM 1073 C C . GLY A 1 139 ? 62.668 -21.908 -10.993 1.00 41.06 139 GLY A C 1
ATOM 1074 O O . GLY A 1 139 ? 62.164 -23.000 -10.792 1.00 41.06 139 GLY A O 1
ATOM 1075 N N . ARG A 1 140 ? 62.105 -20.997 -11.791 1.00 41.12 140 ARG A N 1
ATOM 1076 C CA . ARG A 1 140 ? 61.959 -21.186 -13.245 1.00 41.12 140 ARG A CA 1
ATOM 1077 C C . ARG A 1 140 ? 61.189 -19.996 -13.809 1.00 41.12 140 ARG A C 1
ATOM 1079 O O . ARG A 1 140 ? 59.970 -19.920 -13.726 1.00 41.12 140 ARG A O 1
ATOM 1086 N N . ARG A 1 141 ? 61.914 -19.058 -14.422 1.00 53.53 141 ARG A N 1
ATOM 1087 C CA . ARG A 1 141 ? 61.304 -18.152 -15.401 1.00 53.53 141 ARG A CA 1
ATOM 1088 C C . ARG A 1 141 ? 60.832 -19.000 -16.586 1.00 53.53 141 ARG A C 1
ATOM 1090 O O . ARG A 1 141 ? 61.585 -19.854 -17.054 1.00 53.53 141 ARG A O 1
ATOM 1097 N N . PRO A 1 142 ? 59.644 -18.706 -17.116 1.00 50.91 142 PRO A N 1
ATOM 1098 C CA . PRO A 1 142 ? 59.641 -18.315 -18.510 1.00 50.91 142 PRO A CA 1
ATOM 1099 C C . PRO A 1 142 ? 58.858 -17.018 -18.692 1.00 50.91 142 PRO A C 1
ATOM 1101 O O . PRO A 1 142 ? 57.655 -16.926 -18.467 1.00 50.91 142 PRO A O 1
ATOM 1104 N N . SER A 1 143 ? 59.583 -16.011 -19.164 1.00 54.03 143 SER A N 1
ATOM 1105 C CA . SER A 1 143 ? 59.040 -15.025 -20.082 1.00 54.03 143 SER A CA 1
ATOM 1106 C C . SER A 1 143 ? 58.397 -15.756 -21.259 1.00 54.03 143 SER A C 1
ATOM 1108 O O . SER A 1 143 ? 59.110 -16.443 -21.985 1.00 54.03 143 SER A O 1
ATOM 1110 N N . LEU A 1 144 ? 57.093 -15.597 -21.463 1.00 54.41 144 LEU A N 1
ATOM 1111 C CA . LEU A 1 144 ? 56.476 -15.672 -22.788 1.00 54.41 144 LEU A CA 1
ATOM 1112 C C . LEU A 1 144 ? 55.090 -15.012 -22.727 1.00 54.41 144 LEU A C 1
ATOM 1114 O O . LEU A 1 144 ? 54.050 -15.661 -22.673 1.00 54.41 144 LEU A O 1
ATOM 1118 N N . ILE A 1 145 ? 55.078 -13.678 -22.736 1.00 59.91 145 ILE A N 1
ATOM 1119 C CA . ILE A 1 145 ? 53.928 -12.940 -23.259 1.00 59.91 145 ILE A CA 1
ATOM 1120 C C . ILE A 1 145 ? 53.997 -13.135 -24.775 1.00 59.91 145 ILE A C 1
ATOM 1122 O O . ILE A 1 145 ? 54.718 -12.428 -25.473 1.00 59.91 145 ILE A O 1
ATOM 1126 N N . GLN A 1 146 ? 53.309 -14.157 -25.276 1.00 51.50 146 GLN A N 1
ATOM 1127 C CA . GLN A 1 146 ? 53.005 -14.294 -26.694 1.00 51.50 146 GLN A CA 1
ATOM 1128 C C . GLN A 1 146 ? 51.489 -14.263 -26.858 1.00 51.50 146 GLN A C 1
ATOM 1130 O O . GLN A 1 146 ? 50.770 -15.170 -26.443 1.00 51.50 146 GLN A O 1
ATOM 1135 N N . ASN A 1 147 ? 51.034 -13.160 -27.453 1.00 52.16 147 ASN A N 1
ATOM 1136 C CA . ASN A 1 147 ? 49.682 -12.903 -27.925 1.00 52.16 147 ASN A CA 1
ATOM 1137 C C . ASN A 1 147 ? 49.048 -14.144 -28.574 1.00 52.16 147 ASN A C 1
ATOM 1139 O O . ASN A 1 147 ? 49.364 -14.494 -29.710 1.00 52.16 147 ASN A O 1
ATOM 1143 N N . ARG A 1 148 ? 48.075 -14.752 -27.890 1.00 53.72 148 ARG A N 1
ATOM 1144 C CA . ARG A 1 148 ? 47.121 -15.703 -28.477 1.00 53.72 148 ARG A CA 1
ATOM 1145 C C . ARG A 1 148 ? 45.950 -14.954 -29.126 1.00 53.72 148 ARG A C 1
ATOM 1147 O O . ARG A 1 148 ? 44.819 -15.051 -28.667 1.00 53.72 148 ARG A O 1
ATOM 1154 N N . LEU A 1 149 ? 46.223 -14.207 -30.196 1.00 52.78 149 LEU A N 1
ATOM 1155 C CA . LEU A 1 149 ? 45.183 -13.652 -31.084 1.00 52.78 149 LEU A CA 1
ATOM 1156 C C . LEU A 1 149 ? 45.248 -14.215 -32.516 1.00 52.78 149 LEU A C 1
ATOM 1158 O O . LEU A 1 149 ? 44.565 -13.728 -33.410 1.00 52.78 149 LEU A O 1
ATOM 1162 N N . SER A 1 150 ? 46.028 -15.267 -32.760 1.00 52.91 150 SER A N 1
ATOM 1163 C CA . SER A 1 150 ? 46.271 -15.803 -34.107 1.00 52.91 150 SER A CA 1
ATOM 1164 C C . SER A 1 150 ? 45.308 -16.909 -34.574 1.00 52.91 150 SER A C 1
ATOM 1166 O O . SER A 1 150 ? 45.529 -17.481 -35.637 1.00 52.91 150 SER A O 1
ATOM 1168 N N . SER A 1 151 ? 44.204 -17.180 -33.867 1.00 50.34 151 SER A N 1
ATOM 1169 C CA . SER A 1 151 ? 43.267 -18.262 -34.242 1.00 50.34 151 SER A CA 1
ATOM 1170 C C . SER A 1 151 ? 42.023 -17.827 -35.032 1.00 50.34 151 SER A C 1
ATOM 1172 O O . SER A 1 151 ? 41.191 -18.673 -35.336 1.00 50.34 151 SER A O 1
ATOM 1174 N N . PHE A 1 152 ? 41.875 -16.546 -35.393 1.00 54.97 152 PHE A N 1
ATOM 1175 C CA . PHE A 1 152 ? 40.689 -16.051 -36.122 1.00 54.97 152 PHE A CA 1
ATOM 1176 C C . PHE A 1 152 ? 40.945 -15.605 -37.569 1.00 54.97 152 PHE A C 1
ATOM 1178 O O . PHE A 1 152 ? 40.056 -15.049 -38.204 1.00 54.97 152 PHE A O 1
ATOM 1185 N N . LEU A 1 153 ? 42.119 -15.885 -38.142 1.00 58.91 153 LEU A N 1
ATOM 1186 C CA . LEU A 1 153 ? 42.416 -15.560 -39.544 1.00 58.91 153 LEU A CA 1
ATOM 1187 C C . LEU A 1 153 ? 42.742 -16.820 -40.349 1.00 58.91 153 LEU A C 1
ATOM 1189 O O . LEU A 1 153 ? 43.858 -17.024 -40.817 1.00 58.91 153 LEU A O 1
ATOM 1193 N N . GLY A 1 154 ? 41.722 -17.661 -40.505 1.00 49.81 154 GLY A N 1
ATOM 1194 C CA . GLY A 1 154 ? 41.741 -18.881 -41.311 1.00 49.81 154 GLY A CA 1
ATOM 1195 C C . GLY A 1 154 ? 40.743 -18.868 -42.470 1.00 49.81 154 GLY A C 1
ATOM 1196 O O . GLY A 1 154 ? 40.164 -19.901 -42.765 1.00 49.81 154 GLY A O 1
ATOM 1197 N N . ALA A 1 155 ? 40.515 -17.719 -43.114 1.00 47.62 155 ALA A N 1
ATOM 1198 C CA . ALA A 1 155 ? 39.896 -17.640 -44.440 1.00 47.62 155 ALA A CA 1
ATOM 1199 C C . ALA A 1 155 ? 40.409 -16.383 -45.160 1.00 47.62 155 ALA A C 1
ATOM 1201 O O . ALA A 1 155 ? 39.953 -15.264 -44.928 1.00 47.62 155 ALA A O 1
ATOM 1202 N N . ARG A 1 156 ? 41.408 -16.555 -46.032 1.00 46.00 156 ARG A N 1
ATOM 1203 C CA . ARG A 1 156 ? 41.878 -15.505 -46.942 1.00 46.00 156 ARG A CA 1
ATOM 1204 C C . ARG A 1 156 ? 40.755 -15.123 -47.917 1.00 46.00 156 ARG A C 1
ATOM 1206 O O . ARG A 1 156 ? 40.608 -15.733 -48.968 1.00 46.00 156 ARG A O 1
ATOM 1213 N N . ARG A 1 157 ? 40.066 -14.020 -47.636 1.00 40.38 157 ARG A N 1
ATOM 1214 C CA . ARG A 1 157 ? 39.961 -12.928 -48.610 1.00 40.38 157 ARG A CA 1
ATOM 1215 C C . ARG A 1 157 ? 40.670 -11.738 -47.982 1.00 40.38 157 ARG A C 1
ATOM 1217 O O . ARG A 1 157 ? 40.137 -11.051 -47.121 1.00 40.38 157 ARG A O 1
ATOM 1224 N N . SER A 1 158 ? 41.934 -11.582 -48.355 1.00 51.62 158 SER A N 1
ATOM 1225 C CA . SER A 1 158 ? 42.778 -10.463 -47.966 1.00 51.62 158 SER A CA 1
ATOM 1226 C C . SER A 1 158 ? 42.195 -9.165 -48.516 1.00 51.62 158 SER A C 1
ATOM 1228 O O . SER A 1 158 ? 42.380 -8.842 -49.687 1.00 51.62 1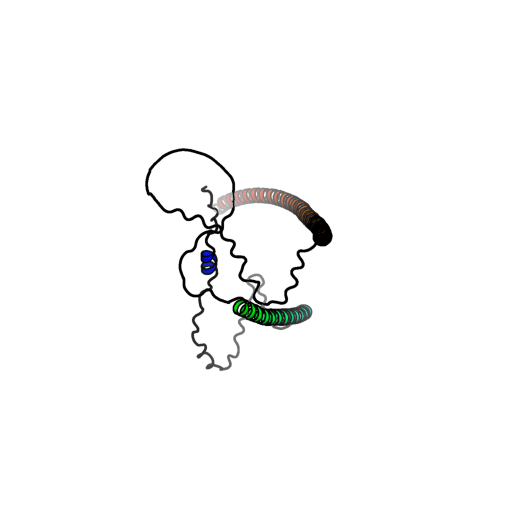58 SER A O 1
ATOM 1230 N N . ILE A 1 159 ? 41.527 -8.415 -47.651 1.00 49.94 159 ILE A N 1
ATOM 1231 C CA . ILE A 1 159 ? 41.553 -6.960 -47.702 1.00 49.94 159 ILE A CA 1
ATOM 1232 C C . ILE A 1 159 ? 42.165 -6.546 -46.369 1.00 49.94 159 ILE A C 1
ATOM 1234 O O . ILE A 1 159 ? 41.475 -6.373 -45.369 1.00 49.94 159 ILE A O 1
ATOM 1238 N N . SER A 1 160 ? 43.493 -6.453 -46.338 1.00 56.00 160 SER A N 1
ATOM 1239 C CA . SER A 1 160 ? 44.216 -5.749 -45.281 1.00 56.00 160 SER A CA 1
ATOM 1240 C C . SER A 1 160 ? 43.971 -4.255 -45.472 1.00 56.00 160 SER A C 1
ATOM 1242 O O . SER A 1 160 ? 44.865 -3.518 -45.872 1.00 56.00 160 SER A O 1
ATOM 1244 N N . PHE A 1 161 ? 42.740 -3.803 -45.257 1.00 53.66 161 PHE A N 1
ATOM 1245 C CA . PHE A 1 161 ? 42.490 -2.389 -45.063 1.00 53.66 161 PHE A CA 1
ATOM 1246 C C . PHE A 1 161 ? 42.773 -2.136 -43.590 1.00 53.66 161 PHE A C 1
ATOM 1248 O O . PHE A 1 161 ? 41.897 -2.287 -42.742 1.00 53.66 161 PHE A O 1
ATOM 1255 N N . ALA A 1 162 ? 44.040 -1.860 -43.268 1.00 60.91 162 ALA A N 1
ATOM 1256 C CA . ALA A 1 162 ? 44.326 -1.154 -42.031 1.00 60.91 162 ALA A CA 1
ATOM 1257 C C . ALA A 1 162 ? 43.470 0.118 -42.107 1.00 60.91 162 ALA A C 1
ATOM 1259 O O . ALA A 1 162 ? 43.679 0.889 -43.049 1.00 60.91 162 ALA A O 1
ATOM 1260 N N . PRO A 1 163 ? 42.448 0.278 -41.245 1.00 63.09 163 PRO A N 1
ATOM 1261 C CA . PRO A 1 163 ? 41.545 1.408 -41.353 1.00 63.09 163 PRO A CA 1
ATOM 1262 C C . PRO A 1 163 ? 42.401 2.665 -41.327 1.00 63.09 163 PRO A C 1
ATOM 1264 O O . PRO A 1 163 ? 43.260 2.816 -40.450 1.00 63.09 163 PRO A O 1
ATOM 1267 N N . GLY A 1 164 ? 42.226 3.522 -42.332 1.00 82.81 164 GLY A N 1
ATOM 1268 C CA . GLY A 1 164 ? 42.950 4.778 -42.373 1.00 82.81 164 GLY A CA 1
ATOM 1269 C C . GLY A 1 164 ? 42.648 5.566 -41.101 1.00 82.81 164 GLY A C 1
ATOM 1270 O O . GLY A 1 164 ? 41.621 5.366 -40.449 1.00 82.81 164 GLY A O 1
ATOM 1271 N N . GLN A 1 165 ? 43.521 6.502 -40.742 1.00 89.50 165 GLN A N 1
ATOM 1272 C CA . GLN A 1 165 ? 43.282 7.399 -39.608 1.00 89.50 165 GLN A CA 1
ATOM 1273 C C . GLN A 1 165 ? 41.880 8.046 -39.662 1.00 89.50 165 GLN A C 1
ATOM 1275 O O . GLN A 1 165 ? 41.229 8.189 -38.629 1.00 89.50 165 GLN A O 1
ATOM 1280 N N . ALA A 1 166 ? 41.390 8.357 -40.868 1.00 91.06 166 ALA A N 1
ATOM 1281 C CA . ALA A 1 166 ? 40.043 8.870 -41.113 1.00 91.06 166 ALA A CA 1
ATOM 1282 C C . ALA A 1 166 ? 38.928 7.859 -40.772 1.00 91.06 166 ALA A C 1
ATOM 1284 O O . ALA A 1 166 ? 37.936 8.226 -40.145 1.00 91.06 166 ALA A O 1
ATOM 1285 N N . ASP A 1 167 ? 39.091 6.579 -41.114 1.00 91.12 167 ASP A N 1
ATOM 1286 C CA . ASP A 1 167 ? 38.098 5.539 -40.813 1.00 91.12 167 ASP A CA 1
ATOM 1287 C C . ASP A 1 167 ? 38.016 5.241 -39.317 1.00 91.12 167 ASP A C 1
ATOM 1289 O O . ASP A 1 167 ? 36.927 5.007 -38.793 1.00 91.12 167 ASP A O 1
ATOM 1293 N N . LEU A 1 168 ? 39.152 5.305 -38.614 1.00 93.62 168 LEU A N 1
ATOM 1294 C CA . LEU A 1 168 ? 39.211 5.195 -37.155 1.00 93.62 168 LEU A CA 1
ATOM 1295 C C . LEU A 1 168 ? 38.501 6.369 -36.474 1.00 93.62 168 LEU A C 1
ATOM 1297 O O . LEU A 1 168 ? 37.717 6.151 -35.553 1.00 93.62 168 LEU A O 1
ATOM 1301 N N . GLN A 1 169 ? 38.726 7.599 -36.942 1.00 94.19 169 GLN A N 1
ATOM 1302 C CA . GLN A 1 169 ? 38.022 8.783 -36.437 1.00 94.19 169 GLN A CA 1
ATOM 1303 C C . GLN A 1 169 ? 36.515 8.686 -36.683 1.00 94.19 169 GLN A C 1
ATOM 1305 O O . GLN A 1 169 ? 35.720 8.960 -35.785 1.00 94.19 169 GLN A O 1
ATOM 1310 N N . MET A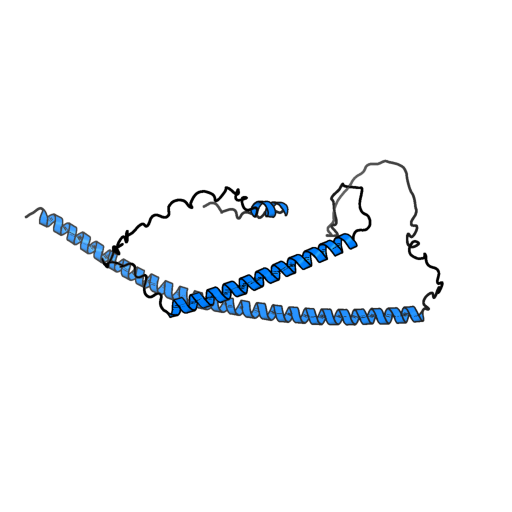 1 170 ? 36.113 8.233 -37.870 1.00 94.19 170 MET A N 1
ATOM 1311 C CA . MET A 1 170 ? 34.708 8.033 -38.207 1.00 94.19 170 MET A CA 1
ATOM 1312 C C . MET A 1 170 ? 34.068 6.911 -37.368 1.00 94.19 170 MET A C 1
ATOM 1314 O O . MET A 1 170 ? 32.931 7.046 -36.916 1.00 94.19 170 MET A O 1
ATOM 1318 N N . ALA A 1 171 ? 34.783 5.808 -37.124 1.00 93.94 171 ALA A N 1
ATOM 1319 C CA . ALA A 1 171 ? 34.321 4.725 -36.258 1.00 93.94 171 ALA A CA 1
ATOM 1320 C C . ALA A 1 171 ? 34.182 5.174 -34.797 1.00 93.94 171 ALA A C 1
ATOM 1322 O O . ALA A 1 171 ? 33.165 4.875 -34.175 1.00 93.94 171 ALA A O 1
ATOM 1323 N N . LEU A 1 172 ? 35.146 5.944 -34.282 1.00 96.38 172 LEU A N 1
ATOM 1324 C CA . LEU A 1 172 ? 35.087 6.534 -32.945 1.00 96.38 172 LEU A CA 1
ATOM 1325 C C . LEU A 1 172 ? 33.902 7.498 -32.810 1.00 96.38 172 LEU A C 1
ATOM 1327 O O . LEU A 1 172 ? 33.194 7.453 -31.811 1.00 96.38 172 LEU A O 1
ATOM 1331 N N . ALA A 1 173 ? 33.644 8.334 -33.818 1.00 96.12 173 ALA A N 1
ATOM 1332 C CA . ALA A 1 173 ? 32.512 9.258 -33.802 1.00 96.12 173 ALA A CA 1
ATOM 1333 C C . ALA A 1 173 ? 31.161 8.524 -33.736 1.00 96.12 173 ALA A C 1
ATOM 1335 O O . ALA A 1 173 ? 30.287 8.925 -32.967 1.00 96.12 173 ALA A O 1
ATOM 1336 N N . ARG A 1 174 ? 31.002 7.427 -34.493 1.00 97.25 174 ARG A N 1
ATOM 1337 C CA . ARG A 1 174 ? 29.807 6.565 -34.419 1.00 97.25 174 ARG A CA 1
ATOM 1338 C C . ARG A 1 174 ? 29.659 5.907 -33.054 1.00 97.25 174 ARG A C 1
ATOM 1340 O O . ARG A 1 174 ? 28.561 5.853 -32.516 1.00 97.25 174 ARG A O 1
ATOM 1347 N N . GLU A 1 175 ? 30.761 5.422 -32.497 1.00 96.50 175 GLU A N 1
ATOM 1348 C CA . GLU A 1 175 ? 30.777 4.770 -31.190 1.00 96.50 175 GLU A CA 1
ATOM 1349 C C . GLU A 1 175 ? 30.391 5.747 -30.072 1.00 96.50 175 GLU A C 1
ATOM 1351 O O . GLU A 1 175 ? 29.477 5.469 -29.300 1.00 96.50 175 GLU A O 1
ATOM 1356 N N . GLN A 1 176 ? 30.985 6.942 -30.062 1.00 97.62 176 GLN A N 1
ATOM 1357 C CA . GLN A 1 176 ? 30.648 8.000 -29.111 1.00 97.62 176 GLN A CA 1
ATOM 1358 C C . GLN A 1 176 ? 29.203 8.480 -29.257 1.00 97.62 176 GLN A C 1
ATOM 1360 O O . GLN A 1 176 ? 28.578 8.833 -28.261 1.00 97.62 176 GLN A O 1
ATOM 1365 N N . HIS A 1 177 ? 28.674 8.532 -30.483 1.00 97.50 177 HIS A N 1
ATOM 1366 C CA . HIS A 1 177 ? 27.268 8.854 -30.718 1.00 97.50 177 HIS A CA 1
ATOM 1367 C C . HIS A 1 177 ? 26.353 7.793 -30.110 1.00 97.50 177 HIS A C 1
ATOM 1369 O O . HIS A 1 177 ? 25.488 8.135 -29.313 1.00 97.50 177 HIS A O 1
ATOM 1375 N N . ALA A 1 178 ? 26.609 6.517 -30.410 1.00 97.81 178 ALA A N 1
ATOM 1376 C CA . ALA A 1 178 ? 25.847 5.403 -29.857 1.00 97.81 178 ALA A CA 1
ATOM 1377 C C . ALA A 1 178 ? 25.919 5.361 -28.321 1.00 97.81 178 ALA A C 1
ATOM 1379 O O . ALA A 1 178 ? 24.918 5.080 -27.666 1.00 97.81 178 ALA A O 1
ATOM 1380 N N . ARG A 1 179 ? 27.077 5.693 -27.725 1.00 97.75 179 ARG A N 1
ATOM 1381 C CA . ARG A 1 179 ? 27.199 5.845 -26.266 1.00 97.75 179 ARG A CA 1
ATOM 1382 C C . ARG A 1 179 ? 26.348 6.981 -25.729 1.00 97.75 179 ARG A C 1
ATOM 1384 O O . ARG A 1 179 ? 25.620 6.762 -24.773 1.00 97.75 179 ARG A O 1
ATOM 1391 N N . ARG A 1 180 ? 26.407 8.161 -26.350 1.00 98.44 180 ARG A N 1
ATOM 1392 C CA . ARG A 1 180 ? 25.590 9.311 -25.940 1.00 98.44 180 ARG A CA 1
ATOM 1393 C C . ARG A 1 180 ? 24.097 8.992 -26.023 1.00 98.44 180 ARG A C 1
ATOM 1395 O O . ARG A 1 180 ? 23.366 9.300 -25.093 1.00 98.44 180 ARG A O 1
ATOM 1402 N N . GLU A 1 181 ? 23.650 8.322 -27.083 1.00 98.00 181 GLU A N 1
ATOM 1403 C CA . GLU A 1 181 ? 22.261 7.859 -27.204 1.00 98.00 181 GLU A CA 1
ATOM 1404 C C . GLU A 1 181 ? 21.889 6.886 -26.078 1.00 98.00 181 GLU A C 1
ATOM 1406 O O . GLU A 1 181 ? 20.876 7.081 -25.406 1.00 98.00 181 GLU A O 1
ATOM 1411 N N . ALA A 1 182 ? 22.732 5.887 -25.805 1.00 97.94 182 ALA A N 1
ATOM 1412 C CA . ALA A 1 182 ? 22.508 4.954 -24.704 1.00 97.94 182 ALA A CA 1
ATOM 1413 C C . ALA A 1 182 ? 22.480 5.660 -23.334 1.00 97.94 182 ALA A C 1
ATOM 1415 O O . ALA A 1 182 ? 21.616 5.371 -22.511 1.00 97.94 182 ALA A O 1
ATOM 1416 N N . GLU A 1 183 ? 23.376 6.620 -23.094 1.00 98.06 183 GLU A N 1
ATOM 1417 C CA . GLU A 1 183 ? 23.407 7.433 -21.873 1.00 98.06 183 GLU A CA 1
ATOM 1418 C C . GLU A 1 183 ? 22.118 8.248 -21.704 1.00 98.06 183 GLU A C 1
ATOM 1420 O O . GLU A 1 183 ? 21.559 8.272 -20.609 1.00 98.06 183 GLU A O 1
ATOM 1425 N N . THR A 1 184 ? 21.588 8.848 -22.777 1.00 98.00 184 THR A N 1
ATOM 1426 C CA . THR A 1 184 ? 20.304 9.571 -22.716 1.00 98.00 184 THR A CA 1
ATOM 1427 C C . THR A 1 184 ? 19.122 8.647 -22.427 1.00 98.00 184 THR A C 1
ATOM 1429 O O . THR A 1 184 ? 18.250 9.002 -21.639 1.00 98.00 184 THR A O 1
ATOM 1432 N N . GLN A 1 185 ? 19.106 7.434 -22.993 1.00 98.12 185 GLN A N 1
ATOM 1433 C CA . GLN A 1 185 ? 18.072 6.439 -22.690 1.00 98.12 185 GLN A CA 1
ATOM 1434 C C . GLN A 1 185 ? 18.144 5.987 -21.229 1.00 98.12 185 GLN A C 1
ATOM 1436 O O . GLN A 1 185 ? 17.114 5.864 -20.572 1.00 98.12 185 GLN A O 1
ATOM 1441 N N . LEU A 1 186 ? 19.352 5.783 -20.694 1.00 98.25 186 LEU A N 1
ATOM 1442 C CA . LEU A 1 186 ? 19.541 5.453 -19.281 1.00 98.25 186 LEU A CA 1
ATOM 1443 C C . LEU A 1 186 ? 19.079 6.586 -18.361 1.00 98.25 186 LEU A C 1
ATOM 1445 O O . LEU A 1 186 ? 18.469 6.308 -17.332 1.00 98.25 186 LEU A O 1
ATOM 1449 N N . GLN A 1 187 ? 19.340 7.843 -18.727 1.00 98.12 187 GLN A N 1
ATOM 1450 C CA . GLN A 1 187 ? 18.847 9.002 -17.981 1.00 98.12 187 GLN A CA 1
ATOM 1451 C C . GLN A 1 187 ? 17.317 9.059 -17.983 1.00 98.12 187 GLN A C 1
ATOM 1453 O O . GLN A 1 187 ? 16.734 9.157 -16.908 1.00 98.12 187 GLN A O 1
ATOM 1458 N N . ALA A 1 188 ? 16.675 8.888 -19.143 1.00 98.00 188 ALA A N 1
ATOM 1459 C CA . ALA A 1 188 ? 15.215 8.856 -19.247 1.00 98.00 188 ALA A CA 1
ATOM 1460 C C . ALA A 1 188 ? 14.596 7.738 -18.385 1.00 98.00 188 ALA A C 1
ATOM 1462 O O . ALA A 1 188 ? 13.684 7.983 -17.601 1.00 98.00 188 ALA A O 1
ATOM 1463 N N . MET A 1 189 ? 15.143 6.519 -18.445 1.00 97.81 189 MET A N 1
ATOM 1464 C CA . MET A 1 189 ? 14.683 5.406 -17.600 1.00 97.81 189 MET A CA 1
ATOM 1465 C C . MET A 1 189 ? 14.911 5.677 -16.107 1.00 97.81 189 MET A C 1
ATOM 1467 O O . MET A 1 189 ? 14.077 5.326 -15.275 1.00 97.81 189 MET A O 1
ATOM 1471 N N . ASN A 1 190 ? 16.033 6.302 -15.744 1.00 98.00 190 ASN A N 1
ATOM 1472 C CA . ASN A 1 190 ? 16.309 6.674 -14.360 1.00 98.00 190 ASN A CA 1
ATOM 1473 C C . ASN A 1 190 ? 15.313 7.728 -13.844 1.00 98.00 190 ASN A C 1
ATOM 1475 O O . ASN A 1 190 ? 14.863 7.621 -12.706 1.00 98.00 190 ASN A O 1
ATOM 1479 N N . GLU A 1 191 ? 14.938 8.707 -14.669 1.00 98.56 191 GLU A N 1
ATOM 1480 C CA . GLU A 1 191 ? 13.893 9.689 -14.349 1.00 98.56 191 GLU A CA 1
ATOM 1481 C C . GLU A 1 191 ? 12.533 9.012 -14.139 1.00 98.56 191 GLU A C 1
ATOM 1483 O O . GLU A 1 191 ? 11.892 9.245 -13.116 1.00 98.56 191 GLU A O 1
ATOM 1488 N N . GLU A 1 192 ? 12.133 8.089 -15.018 1.00 98.12 192 GLU A N 1
ATOM 1489 C CA . GLU A 1 192 ? 10.892 7.319 -14.856 1.00 98.12 192 GLU A CA 1
ATOM 1490 C C . GLU A 1 192 ? 10.878 6.499 -13.556 1.00 98.12 192 GLU A C 1
ATOM 1492 O O . GLU A 1 192 ? 9.870 6.457 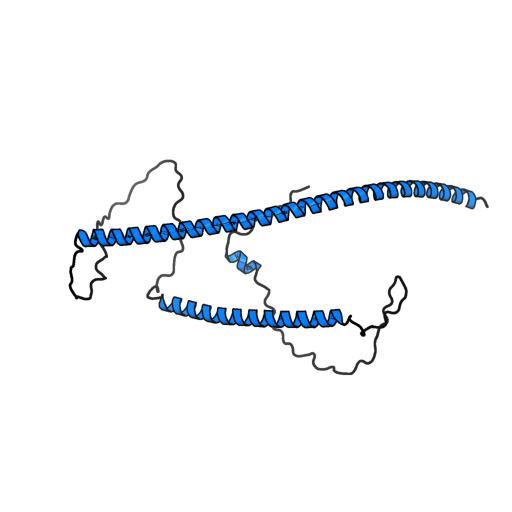-12.845 1.00 98.12 192 GLU A O 1
ATOM 1497 N N . VAL A 1 193 ? 12.003 5.873 -13.198 1.00 98.56 193 VAL A N 1
ATOM 1498 C CA . VAL A 1 193 ? 12.139 5.151 -11.924 1.00 98.56 193 VAL A CA 1
ATOM 1499 C C . VAL A 1 193 ? 12.009 6.110 -10.740 1.00 98.56 193 VAL A C 1
ATOM 1501 O O . VAL A 1 193 ? 11.328 5.781 -9.766 1.00 98.56 193 VAL A O 1
ATOM 1504 N N . ILE A 1 194 ? 12.605 7.302 -10.806 1.00 98.12 194 ILE A N 1
ATOM 1505 C CA . ILE A 1 194 ? 12.446 8.323 -9.761 1.00 98.12 194 ILE A CA 1
ATOM 1506 C C . ILE A 1 194 ? 10.973 8.741 -9.642 1.00 98.12 194 ILE A C 1
ATOM 1508 O O . ILE A 1 194 ? 10.423 8.728 -8.545 1.00 98.12 194 ILE A O 1
ATOM 1512 N N . GLU A 1 195 ? 10.277 9.007 -10.745 1.00 98.19 195 GLU A N 1
ATOM 1513 C CA . GLU A 1 195 ? 8.856 9.365 -10.707 1.00 98.19 195 GLU A CA 1
ATOM 1514 C C . GLU A 1 195 ? 7.965 8.255 -10.139 1.00 98.19 195 GLU A C 1
ATOM 1516 O O . GLU A 1 195 ? 7.039 8.518 -9.365 1.00 98.19 195 GLU A O 1
ATOM 1521 N N . LEU A 1 196 ? 8.210 7.004 -10.534 1.00 98.56 196 LEU A N 1
ATOM 1522 C CA . LEU A 1 196 ? 7.454 5.856 -10.040 1.00 98.56 196 LEU A CA 1
ATOM 1523 C C . LEU A 1 196 ? 7.721 5.619 -8.554 1.00 98.56 196 LEU A C 1
ATOM 1525 O O . LEU A 1 196 ? 6.780 5.389 -7.793 1.00 98.56 196 LEU A O 1
ATOM 1529 N N . THR A 1 197 ? 8.979 5.721 -8.123 1.00 98.12 197 THR A N 1
ATOM 1530 C CA . THR A 1 197 ? 9.329 5.604 -6.703 1.00 98.12 197 THR A CA 1
ATOM 1531 C C . THR A 1 197 ? 8.706 6.730 -5.886 1.00 98.12 197 THR A C 1
ATOM 1533 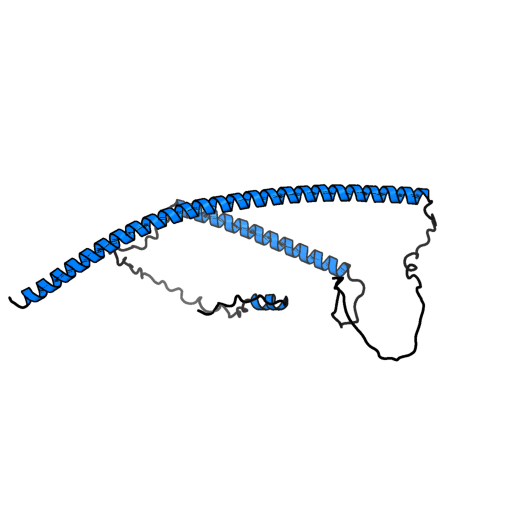O O . THR A 1 197 ? 8.121 6.457 -4.841 1.00 98.12 197 THR A O 1
ATOM 1536 N N . GLU A 1 198 ? 8.708 7.970 -6.377 1.00 98.62 198 GLU A N 1
ATOM 1537 C CA . GLU A 1 198 ? 7.997 9.075 -5.733 1.00 98.62 198 GLU A CA 1
ATOM 1538 C C . GLU A 1 198 ? 6.493 8.818 -5.602 1.00 98.62 198 GLU A C 1
ATOM 1540 O O . GLU A 1 198 ? 5.925 9.081 -4.541 1.00 98.62 198 GLU A O 1
ATOM 1545 N N . LYS A 1 199 ? 5.834 8.319 -6.656 1.00 98.31 199 LYS A N 1
ATOM 1546 C CA . LYS A 1 199 ? 4.401 7.979 -6.620 1.00 98.31 199 LYS A CA 1
ATOM 1547 C C . LYS A 1 199 ? 4.121 6.907 -5.566 1.00 98.31 199 LYS A C 1
ATOM 1549 O O . LYS A 1 199 ? 3.229 7.099 -4.743 1.00 98.31 199 LYS A O 1
ATOM 1554 N N . LEU A 1 200 ? 4.926 5.844 -5.534 1.00 98.62 200 LEU A N 1
ATOM 1555 C CA . LEU A 1 200 ? 4.808 4.773 -4.541 1.00 98.62 200 LEU A CA 1
ATOM 1556 C C . LEU A 1 200 ? 5.012 5.287 -3.110 1.00 98.62 200 LEU A C 1
ATOM 1558 O O . LEU A 1 200 ? 4.231 4.947 -2.225 1.00 98.62 200 LEU A O 1
ATOM 1562 N N . PHE A 1 201 ? 6.018 6.133 -2.867 1.00 98.56 201 PHE A N 1
ATOM 1563 C CA . PHE A 1 201 ? 6.245 6.701 -1.535 1.00 98.56 201 PHE A CA 1
ATOM 1564 C C . PHE A 1 201 ? 5.144 7.682 -1.115 1.00 98.56 201 PHE A C 1
ATOM 1566 O O . PHE A 1 201 ? 4.765 7.690 0.057 1.00 98.56 201 PHE A O 1
ATOM 1573 N N . LYS A 1 202 ? 4.597 8.477 -2.045 1.00 98.56 202 LYS A N 1
ATOM 1574 C CA . LYS A 1 202 ? 3.447 9.360 -1.787 1.00 98.56 202 LYS A CA 1
ATOM 1575 C C . LYS A 1 202 ? 2.213 8.543 -1.398 1.00 98.56 202 LYS A C 1
ATOM 1577 O O . LYS A 1 202 ? 1.626 8.801 -0.351 1.00 98.56 202 LYS A O 1
ATOM 1582 N N . GLU A 1 203 ? 1.872 7.522 -2.181 1.00 98.38 203 GLU A N 1
ATOM 1583 C CA . GLU A 1 203 ? 0.721 6.650 -1.919 1.00 98.38 203 GLU A CA 1
ATOM 1584 C C . GLU A 1 203 ? 0.872 5.875 -0.601 1.00 98.38 203 GLU A C 1
ATOM 1586 O O . GLU A 1 203 ? -0.040 5.870 0.231 1.00 98.38 203 GLU A O 1
ATOM 1591 N N . ALA A 1 204 ? 2.045 5.285 -0.357 1.00 98.38 204 ALA A N 1
ATOM 1592 C CA . ALA A 1 204 ? 2.342 4.607 0.901 1.00 98.38 204 ALA A CA 1
ATOM 1593 C C . ALA A 1 204 ? 2.259 5.572 2.096 1.00 98.38 204 ALA A C 1
ATOM 1595 O O . ALA A 1 204 ? 1.687 5.235 3.133 1.00 98.38 204 ALA A O 1
ATOM 1596 N N . GLY A 1 205 ? 2.774 6.797 1.947 1.00 98.31 205 GLY A N 1
ATOM 1597 C CA . GLY A 1 205 ? 2.674 7.840 2.965 1.00 98.31 205 GLY A CA 1
ATOM 1598 C C . GLY A 1 205 ? 1.225 8.222 3.281 1.00 98.31 205 GLY A C 1
ATOM 1599 O O . GLY A 1 205 ? 0.856 8.336 4.451 1.00 98.31 205 GLY A O 1
ATOM 1600 N N . GLU A 1 206 ? 0.377 8.372 2.263 1.00 98.31 206 GLU A N 1
ATOM 1601 C CA . GLU A 1 206 ? -1.051 8.647 2.444 1.00 98.31 206 GLU A CA 1
ATOM 1602 C C . GLU A 1 206 ? -1.787 7.508 3.154 1.00 98.31 206 GLU A C 1
ATOM 1604 O O . GLU A 1 206 ? -2.627 7.769 4.019 1.00 98.31 206 GLU A O 1
ATOM 1609 N N . MET A 1 207 ? -1.477 6.255 2.813 1.00 98.19 207 MET A N 1
ATOM 1610 C CA . MET A 1 207 ? -2.048 5.073 3.461 1.00 98.19 207 MET A CA 1
ATOM 1611 C C . MET A 1 207 ? -1.708 5.047 4.953 1.00 98.19 207 MET A C 1
ATOM 1613 O O . MET A 1 207 ? -2.611 4.986 5.786 1.00 98.19 207 MET A O 1
ATOM 1617 N N . VAL A 1 208 ? -0.429 5.209 5.300 1.00 98.62 208 VAL A N 1
ATOM 1618 C CA . VAL A 1 208 ? 0.027 5.248 6.698 1.00 98.62 208 VAL A CA 1
ATOM 1619 C C . VAL A 1 208 ? -0.594 6.427 7.453 1.00 98.62 208 VAL A C 1
ATOM 1621 O O . VAL A 1 208 ? -0.994 6.293 8.609 1.00 98.62 208 VAL A O 1
ATOM 1624 N N . ALA A 1 209 ? -0.741 7.588 6.811 1.00 98.50 209 ALA A N 1
ATOM 1625 C CA . ALA A 1 209 ? -1.404 8.736 7.424 1.00 98.50 209 ALA A CA 1
ATOM 1626 C C . ALA A 1 209 ? -2.900 8.482 7.690 1.00 98.50 209 ALA A C 1
ATOM 1628 O O . ALA A 1 209 ? -3.428 8.941 8.707 1.00 98.50 209 ALA A O 1
ATOM 1629 N N . LYS A 1 210 ? -3.599 7.762 6.800 1.00 98.06 210 LYS A N 1
ATOM 1630 C CA . LYS A 1 210 ? -4.992 7.337 7.021 1.00 98.06 210 LYS A CA 1
ATOM 1631 C C . LYS A 1 210 ? -5.079 6.362 8.191 1.00 98.06 210 LYS A C 1
ATOM 1633 O O . LYS A 1 210 ? -5.871 6.607 9.099 1.00 98.06 210 LYS A O 1
ATOM 1638 N N . GLU A 1 211 ? -4.218 5.348 8.224 1.00 98.19 211 GLU A N 1
ATOM 1639 C CA . GLU A 1 211 ? -4.152 4.393 9.335 1.00 98.19 211 GLU A CA 1
ATOM 1640 C C . GLU A 1 211 ? -3.876 5.086 10.669 1.00 98.19 211 GLU A C 1
ATOM 1642 O O . GLU A 1 211 ? -4.545 4.798 11.656 1.00 98.19 211 GLU A O 1
ATOM 1647 N N . ALA A 1 212 ? -2.949 6.048 10.711 1.00 98.50 212 ALA A N 1
ATOM 1648 C CA . ALA A 1 212 ? -2.671 6.816 11.922 1.00 98.50 212 ALA A CA 1
ATOM 1649 C C . ALA A 1 212 ? -3.924 7.556 12.425 1.00 98.50 212 ALA A C 1
ATOM 1651 O O . ALA A 1 212 ? -4.273 7.456 13.600 1.00 98.50 212 ALA A O 1
ATOM 1652 N N . ARG A 1 213 ? -4.661 8.228 11.528 1.00 98.38 213 ARG A N 1
ATOM 1653 C CA . ARG A 1 213 ? -5.908 8.939 11.874 1.00 98.38 213 ARG A CA 1
ATOM 1654 C C . ARG A 1 213 ? -7.002 7.990 12.358 1.00 98.38 213 ARG A C 1
ATOM 1656 O O . ARG A 1 213 ? -7.737 8.320 13.286 1.00 98.38 213 ARG A O 1
ATOM 1663 N N . GLU A 1 214 ? -7.159 6.842 11.711 1.00 98.38 214 GLU A N 1
ATOM 1664 C CA . GLU A 1 214 ? -8.160 5.843 12.091 1.00 98.38 214 GLU A CA 1
ATOM 1665 C C . GLU A 1 214 ? -7.811 5.175 13.416 1.00 98.38 214 GLU A C 1
ATOM 1667 O O . GLU A 1 214 ? -8.677 5.046 14.285 1.00 98.38 214 GLU A O 1
ATOM 1672 N N . LYS A 1 215 ? -6.535 4.842 13.615 1.00 98.44 215 LYS A N 1
ATOM 1673 C CA . LYS A 1 215 ? -6.027 4.329 14.882 1.00 98.44 215 LYS A CA 1
ATOM 1674 C C . LYS A 1 215 ? -6.291 5.318 16.009 1.00 98.44 215 LYS A C 1
ATOM 1676 O O . LYS A 1 215 ? -6.843 4.915 17.026 1.00 98.44 215 LYS A O 1
ATOM 1681 N N . ASP A 1 216 ? -5.986 6.600 15.824 1.00 98.50 216 ASP A N 1
ATOM 1682 C CA . ASP A 1 216 ? -6.230 7.625 16.844 1.00 98.50 216 ASP A CA 1
ATOM 1683 C C . ASP A 1 216 ? -7.724 7.754 17.184 1.00 98.50 216 ASP A C 1
ATOM 1685 O O . ASP A 1 216 ? -8.090 7.826 18.358 1.00 98.50 216 ASP A O 1
ATOM 1689 N N . ARG A 1 217 ? -8.613 7.700 16.180 1.00 98.56 217 ARG A N 1
ATOM 1690 C CA . ARG A 1 217 ? -10.074 7.685 16.396 1.00 98.56 217 ARG A CA 1
ATOM 1691 C C . ARG A 1 217 ? -10.526 6.471 17.207 1.00 98.56 217 ARG A C 1
ATOM 1693 O O . ARG A 1 217 ? -11.361 6.605 18.103 1.00 98.56 217 ARG A O 1
ATOM 1700 N N . LEU A 1 218 ? -10.003 5.286 16.894 1.00 98.50 218 LEU A N 1
ATOM 1701 C CA . LEU A 1 218 ? -10.330 4.061 17.623 1.00 98.50 218 LEU A CA 1
ATOM 1702 C C . LEU A 1 218 ? -9.792 4.107 19.052 1.00 98.50 218 LEU A C 1
ATOM 1704 O O . LEU A 1 218 ? -10.530 3.783 19.976 1.00 98.50 218 LEU A O 1
ATOM 1708 N N . VAL A 1 219 ? -8.560 4.576 19.246 1.00 98.38 219 VAL A N 1
ATOM 1709 C CA . VAL A 1 219 ? -7.946 4.749 20.569 1.00 98.38 219 VAL A CA 1
ATOM 1710 C C . VAL A 1 219 ? -8.775 5.701 21.434 1.00 98.38 219 VAL A C 1
ATOM 1712 O O . VAL A 1 219 ? -9.050 5.381 22.588 1.00 98.38 219 VAL A O 1
ATOM 1715 N N . GLN A 1 220 ? -9.258 6.820 20.883 1.00 98.25 220 GLN A N 1
ATOM 1716 C CA . GLN A 1 220 ? -10.159 7.731 21.602 1.00 98.25 220 GLN A CA 1
ATOM 1717 C C . GLN A 1 220 ? -11.459 7.035 22.024 1.00 98.25 220 GLN A C 1
ATOM 1719 O O . GLN A 1 220 ? -11.875 7.129 23.180 1.00 98.25 220 GLN A O 1
ATOM 1724 N N . ARG A 1 221 ? -12.088 6.290 21.108 1.00 98.38 221 ARG A N 1
ATOM 1725 C CA . ARG A 1 221 ? -13.339 5.577 21.394 1.00 98.38 221 ARG A CA 1
ATOM 1726 C C . ARG A 1 221 ? -13.151 4.465 22.424 1.00 98.38 221 ARG A C 1
ATOM 1728 O O . ARG A 1 221 ? -14.013 4.296 23.281 1.00 98.38 221 ARG A O 1
ATOM 1735 N N . VAL A 1 222 ? -12.043 3.732 22.358 1.00 98.44 222 VAL A N 1
ATOM 1736 C CA . VAL A 1 222 ? -11.683 2.716 23.355 1.00 98.44 222 VAL A CA 1
ATOM 1737 C C . VAL A 1 222 ? -11.480 3.370 24.718 1.00 98.44 222 VAL A C 1
ATOM 1739 O O . VAL A 1 222 ? -12.110 2.938 25.676 1.00 98.44 222 VAL A O 1
ATOM 1742 N N . GLY A 1 223 ? -10.731 4.472 24.800 1.00 98.44 223 GLY A N 1
ATOM 1743 C CA . GLY A 1 223 ? -10.537 5.195 26.061 1.00 98.44 223 GLY A CA 1
ATOM 1744 C C . GLY A 1 223 ? -11.849 5.688 26.688 1.00 98.44 223 GLY A C 1
ATOM 1745 O O . GLY A 1 223 ? -12.049 5.591 27.900 1.00 98.44 223 GLY A O 1
ATOM 1746 N N . GLU A 1 224 ? -12.804 6.162 25.880 1.00 98.19 224 GLU A N 1
ATOM 1747 C CA . GLU A 1 224 ? -14.140 6.498 26.384 1.00 98.19 224 GLU A CA 1
ATOM 1748 C C . GLU A 1 224 ? -14.911 5.285 26.914 1.00 98.19 224 GLU A C 1
ATOM 1750 O O . GLU A 1 224 ? -15.623 5.404 27.918 1.00 98.19 224 GLU A O 1
ATOM 1755 N N . LEU A 1 225 ? -14.828 4.145 26.225 1.00 97.94 225 LEU A N 1
ATOM 1756 C CA . LEU A 1 225 ? -15.488 2.910 26.642 1.00 97.94 225 LEU A CA 1
ATOM 1757 C C . LEU A 1 225 ? -14.889 2.395 27.951 1.00 97.94 225 LEU A C 1
ATOM 1759 O O . LEU A 1 225 ? -15.647 2.130 28.881 1.00 97.94 225 LEU A O 1
ATOM 1763 N N . GLU A 1 226 ? -13.564 2.373 28.069 1.00 98.06 226 GLU A N 1
ATOM 1764 C CA . GLU A 1 226 ? -12.852 1.984 29.290 1.00 98.06 226 GLU A CA 1
ATOM 1765 C C . GLU A 1 226 ? -13.242 2.869 30.482 1.00 98.06 226 GLU A C 1
ATOM 1767 O O . GLU A 1 226 ? -13.528 2.359 31.568 1.00 98.06 226 GLU A O 1
ATOM 1772 N N . ARG A 1 227 ? -13.363 4.193 30.287 1.00 98.50 227 ARG A N 1
ATOM 1773 C CA . ARG A 1 227 ? -13.855 5.104 31.337 1.00 98.50 227 ARG A CA 1
ATOM 1774 C C . ARG A 1 227 ? -15.270 4.730 31.790 1.00 98.50 227 ARG A C 1
ATOM 1776 O O . ARG A 1 227 ? -15.538 4.645 32.990 1.00 98.50 227 ARG A O 1
ATOM 1783 N N . ARG A 1 228 ? -16.188 4.503 30.843 1.00 98.31 228 ARG A N 1
ATOM 1784 C CA . ARG A 1 228 ? -17.586 4.137 31.145 1.00 98.31 228 ARG A CA 1
ATOM 1785 C C . ARG A 1 228 ? -17.677 2.773 31.831 1.00 98.31 228 ARG A C 1
ATOM 1787 O O . ARG A 1 228 ? -18.514 2.591 32.715 1.00 98.31 228 ARG A O 1
ATOM 1794 N N . GLU A 1 229 ? -16.852 1.814 31.427 1.00 97.69 229 GLU A N 1
ATOM 1795 C CA . GLU A 1 229 ? -16.771 0.498 32.062 1.00 97.69 229 GLU A CA 1
ATOM 1796 C C . GLU A 1 229 ? -16.219 0.592 33.484 1.00 97.69 229 GLU A C 1
ATOM 1798 O O . GLU A 1 229 ? -16.800 -0.006 34.390 1.00 97.69 229 GLU A O 1
ATOM 1803 N N . GLY A 1 230 ? -15.194 1.415 33.715 1.00 98.31 230 GLY A N 1
ATOM 1804 C CA . GLY A 1 230 ? -14.670 1.697 35.052 1.00 98.31 230 GLY A CA 1
ATOM 1805 C C . GLY A 1 230 ? -15.730 2.279 35.993 1.00 98.31 230 GLY A C 1
ATOM 1806 O O . GLY A 1 230 ? -15.899 1.804 37.117 1.00 98.31 230 GLY A O 1
ATOM 1807 N N . GLU A 1 231 ? -16.519 3.249 35.524 1.00 98.06 231 GLU A N 1
ATOM 1808 C CA . GLU A 1 231 ? -17.619 3.837 36.302 1.00 98.06 231 GLU A CA 1
ATOM 1809 C C . GLU A 1 231 ? -18.714 2.818 36.640 1.00 98.06 231 GLU A C 1
ATOM 1811 O O . GLU A 1 231 ? -19.193 2.765 37.778 1.00 98.06 231 GLU A O 1
ATOM 1816 N N . LYS A 1 232 ? -19.117 1.988 35.668 1.00 98.25 232 LYS A N 1
ATOM 1817 C CA . LYS A 1 232 ? -20.105 0.920 35.884 1.00 98.25 232 LYS A CA 1
ATOM 1818 C C . LYS A 1 232 ? -19.584 -0.125 36.863 1.00 98.25 232 LYS A C 1
ATOM 1820 O O . LYS A 1 232 ? -20.309 -0.473 37.792 1.00 98.25 232 LYS A O 1
ATOM 1825 N N . LYS A 1 233 ? -18.335 -0.568 36.704 1.00 98.38 233 LYS A N 1
ATOM 1826 C CA . LYS A 1 233 ? -17.681 -1.516 37.612 1.00 98.38 233 LYS A CA 1
ATOM 1827 C C . LYS A 1 233 ? -17.674 -0.985 39.046 1.00 98.38 233 LYS A C 1
ATOM 1829 O O . LYS A 1 233 ? -18.113 -1.688 39.947 1.00 98.38 233 LYS A O 1
ATOM 1834 N N . GLY A 1 234 ? -17.310 0.284 39.246 1.00 98.31 234 GLY A N 1
ATOM 1835 C CA . GLY A 1 234 ? -17.346 0.909 40.572 1.00 98.31 234 GLY A CA 1
ATOM 1836 C C . GLY A 1 234 ? -18.758 1.028 41.166 1.00 98.31 234 GLY A C 1
ATOM 1837 O O . GLY A 1 234 ? -18.931 0.972 42.381 1.00 98.31 234 GLY A O 1
ATOM 1838 N N . ARG A 1 235 ? -19.803 1.180 40.339 1.00 98.00 235 ARG A N 1
ATOM 1839 C CA . ARG A 1 235 ? -21.200 1.130 40.815 1.00 98.00 235 ARG A CA 1
ATOM 1840 C C . ARG A 1 235 ? -21.607 -0.277 41.237 1.00 98.00 235 ARG A C 1
ATOM 1842 O O . ARG A 1 235 ? -22.285 -0.410 42.251 1.00 98.00 235 ARG A O 1
ATOM 1849 N N . VAL A 1 236 ? -21.215 -1.290 40.468 1.00 98.31 236 VAL A N 1
ATOM 1850 C CA . VAL A 1 236 ? -21.494 -2.696 40.778 1.00 98.31 236 VAL A CA 1
ATOM 1851 C C . VAL A 1 236 ? -20.811 -3.093 42.082 1.00 98.31 236 VAL A C 1
ATOM 1853 O O . VAL A 1 236 ? -21.492 -3.594 42.963 1.00 98.31 236 VAL A O 1
ATOM 1856 N N . GLU A 1 237 ? -19.539 -2.746 42.274 1.00 98.19 237 GLU A N 1
ATOM 1857 C CA . GLU A 1 237 ? -18.802 -3.034 43.513 1.00 98.19 237 GLU A CA 1
ATOM 1858 C C . GLU A 1 237 ? -19.504 -2.460 44.759 1.00 98.19 237 GLU A C 1
ATOM 1860 O O . GLU A 1 237 ? -19.669 -3.144 45.769 1.00 98.19 237 GLU A O 1
ATOM 1865 N N . ARG A 1 238 ? -20.020 -1.225 44.672 1.00 98.38 238 ARG A N 1
ATOM 1866 C CA . ARG A 1 238 ? -20.813 -0.621 45.758 1.00 98.38 238 ARG A CA 1
ATOM 1867 C C . ARG A 1 238 ? -22.125 -1.362 46.025 1.00 98.38 238 ARG A C 1
ATOM 1869 O O . ARG A 1 238 ? -22.539 -1.476 47.180 1.00 98.38 238 ARG A O 1
ATOM 1876 N N . LEU A 1 239 ? -22.802 -1.831 44.976 1.00 98.25 239 LEU A N 1
ATOM 1877 C CA . LEU A 1 239 ? -24.032 -2.613 45.111 1.00 98.25 239 LEU A CA 1
ATOM 1878 C C . LEU A 1 239 ? -23.748 -3.997 45.699 1.00 98.25 239 LEU A C 1
ATOM 1880 O O . LEU A 1 239 ? -24.467 -4.419 46.599 1.00 98.25 239 LEU A O 1
ATOM 1884 N N . GLU A 1 240 ? -22.686 -4.668 45.260 1.00 97.69 240 GLU A N 1
ATOM 1885 C CA . GLU A 1 240 ? -22.237 -5.952 45.804 1.00 97.69 240 GLU A CA 1
ATOM 1886 C C . GLU A 1 240 ? -21.904 -5.840 47.292 1.00 97.69 240 GLU A C 1
ATOM 1888 O O . GLU A 1 240 ? -22.293 -6.698 48.082 1.00 97.69 240 GLU A O 1
ATOM 1893 N N . GLU A 1 241 ? -21.245 -4.758 47.711 1.00 98.44 241 GLU A N 1
ATOM 1894 C CA . GLU A 1 241 ? -20.986 -4.514 49.127 1.00 98.44 241 GLU A CA 1
ATOM 1895 C C . GLU A 1 241 ? -22.289 -4.319 49.921 1.00 98.44 241 GLU A C 1
ATOM 1897 O O . GLU A 1 241 ? -22.447 -4.868 51.013 1.00 98.44 241 GLU A O 1
ATOM 1902 N N . ALA A 1 242 ? -23.254 -3.570 49.376 1.00 98.06 242 ALA A N 1
ATOM 1903 C CA . ALA A 1 242 ? -24.557 -3.381 50.009 1.00 98.06 242 ALA A CA 1
ATOM 1904 C C . ALA A 1 242 ? -25.347 -4.694 50.122 1.00 98.06 242 ALA A C 1
ATOM 1906 O O . ALA A 1 242 ? -25.883 -4.983 51.192 1.00 98.06 242 ALA A O 1
ATOM 1907 N N . VAL A 1 243 ? -25.372 -5.508 49.065 1.00 97.50 243 VAL A N 1
ATOM 1908 C CA . VAL A 1 243 ? -26.016 -6.829 49.062 1.00 97.50 243 VAL A CA 1
ATOM 1909 C C . VAL A 1 243 ? -25.345 -7.753 50.073 1.00 97.50 243 VAL A C 1
ATOM 1911 O O . VAL A 1 243 ? -26.043 -8.325 50.904 1.00 97.50 243 VAL A O 1
ATOM 1914 N N . ARG A 1 244 ? -24.008 -7.805 50.115 1.00 97.69 244 ARG A N 1
ATOM 1915 C CA . ARG A 1 244 ? -23.260 -8.593 51.110 1.00 97.69 244 ARG A CA 1
ATOM 1916 C C . ARG A 1 244 ? -23.623 -8.198 52.545 1.00 97.69 244 ARG A C 1
ATOM 1918 O O . ARG A 1 244 ? -23.760 -9.055 53.417 1.00 97.69 244 ARG A O 1
ATOM 1925 N N . ARG A 1 245 ? -23.808 -6.897 52.811 1.00 97.50 245 ARG A N 1
ATOM 1926 C CA . ARG A 1 245 ? -24.286 -6.410 54.118 1.00 97.50 245 ARG A CA 1
ATOM 1927 C C . ARG A 1 245 ? -25.718 -6.871 54.414 1.00 97.50 245 ARG A C 1
ATOM 1929 O O . ARG A 1 245 ? -25.981 -7.300 55.535 1.00 97.50 245 ARG A O 1
ATOM 1936 N N . ILE A 1 246 ? -26.623 -6.818 53.434 1.00 96.00 246 ILE A N 1
ATOM 1937 C CA . ILE A 1 246 ? -28.014 -7.284 53.576 1.00 96.00 246 ILE A CA 1
ATOM 1938 C C . ILE A 1 246 ? -28.064 -8.793 53.833 1.00 96.00 246 ILE A C 1
ATOM 1940 O O . ILE A 1 246 ? -28.761 -9.230 54.744 1.00 96.00 246 ILE A O 1
ATOM 1944 N N . GLU A 1 247 ? -27.304 -9.586 53.081 1.00 96.06 247 GLU A N 1
ATOM 1945 C CA . GLU A 1 247 ? -27.209 -11.039 53.255 1.00 96.06 247 GLU A CA 1
ATOM 1946 C C . GLU A 1 247 ? -26.718 -11.403 54.657 1.00 96.06 247 GLU A C 1
ATOM 1948 O O . GLU A 1 247 ? -27.309 -12.263 55.311 1.00 96.06 247 GLU A O 1
ATOM 1953 N N . LYS A 1 248 ? -25.711 -10.683 55.170 1.00 95.75 248 LYS A N 1
ATOM 1954 C CA . LYS A 1 248 ? -25.228 -10.856 56.546 1.00 95.75 248 LYS A CA 1
ATOM 1955 C C . LYS A 1 248 ? -26.328 -10.607 57.581 1.00 95.75 248 LYS A C 1
ATOM 1957 O O . LYS A 1 248 ? -26.482 -11.394 58.509 1.00 95.75 248 LYS A O 1
ATOM 1962 N N . VAL A 1 249 ? -27.100 -9.528 57.435 1.00 95.44 249 VAL A N 1
ATOM 1963 C CA . VAL A 1 249 ? -28.214 -9.218 58.351 1.00 95.44 249 VAL A CA 1
ATOM 1964 C C . VAL A 1 249 ? -29.330 -10.257 58.232 1.00 95.44 249 VAL A C 1
ATOM 1966 O O . VAL A 1 249 ? -29.854 -10.707 59.249 1.00 95.44 249 VAL A O 1
ATOM 1969 N N . ARG A 1 250 ? -29.668 -10.682 57.010 1.00 94.06 250 ARG A N 1
ATOM 1970 C CA . ARG A 1 250 ? -30.686 -11.707 56.763 1.00 94.06 250 ARG A CA 1
ATOM 1971 C C . ARG A 1 250 ? -30.319 -13.041 57.416 1.00 94.06 250 ARG A C 1
ATOM 1973 O O . ARG A 1 250 ? -31.199 -13.657 58.004 1.00 94.06 250 ARG A O 1
ATOM 1980 N N . GLY A 1 251 ? -29.050 -13.455 57.365 1.00 95.00 251 GLY A N 1
ATOM 1981 C CA . GLY A 1 251 ? -28.569 -14.647 58.073 1.00 95.00 251 GLY A CA 1
ATOM 1982 C C . GLY A 1 251 ? -28.789 -14.557 59.587 1.00 95.00 251 GLY A C 1
ATOM 1983 O O . GLY A 1 251 ? -29.400 -15.441 60.174 1.00 95.00 251 GLY A O 1
ATOM 1984 N N . LEU A 1 252 ? -28.406 -13.432 60.202 1.00 93.19 252 LEU A N 1
ATOM 1985 C CA . LEU A 1 252 ? -28.560 -13.211 61.650 1.00 93.19 252 LEU A CA 1
ATOM 1986 C C . LEU A 1 252 ? -30.021 -13.130 62.130 1.00 93.19 252 LEU A C 1
ATOM 1988 O O . LEU A 1 252 ? -30.294 -13.388 63.304 1.00 93.19 252 LEU A O 1
ATOM 1992 N N . LEU A 1 253 ? -30.944 -12.705 61.260 1.00 91.38 253 LEU A N 1
ATOM 1993 C CA . LEU A 1 253 ? -32.382 -12.663 61.546 1.00 91.38 253 LEU A CA 1
ATOM 1994 C C . LEU A 1 253 ? -33.061 -14.016 61.293 1.00 91.38 253 LEU A C 1
ATOM 1996 O O . LEU A 1 253 ? -33.977 -14.370 62.027 1.00 91.38 253 LEU A O 1
ATOM 2000 N N . GLY A 1 254 ? -32.609 -14.773 60.288 1.00 83.19 254 GLY A N 1
ATOM 2001 C CA . GLY A 1 254 ? -33.126 -16.108 59.971 1.00 83.19 254 GLY A CA 1
ATOM 2002 C C . GLY A 1 254 ? -32.755 -17.184 60.995 1.00 83.19 254 GLY A C 1
ATOM 2003 O O . GLY A 1 254 ? -33.474 -18.162 61.117 1.00 83.19 254 GLY A O 1
ATOM 2004 N N . GLU A 1 255 ? -31.683 -16.995 61.767 1.00 61.94 255 GLU A N 1
ATOM 2005 C CA . GLU A 1 255 ? -31.320 -17.872 62.896 1.00 61.94 255 GLU A CA 1
ATOM 2006 C C . GLU A 1 255 ? -32.145 -17.607 64.174 1.00 61.94 255 GLU A C 1
ATOM 2008 O O . GLU A 1 255 ? -31.988 -18.318 65.166 1.00 61.94 255 GLU A O 1
ATOM 2013 N N . ARG A 1 256 ? -32.998 -16.569 64.191 1.00 54.78 256 ARG A N 1
ATOM 2014 C CA . ARG A 1 256 ? -33.746 -16.111 65.378 1.00 54.78 256 ARG A CA 1
ATOM 2015 C C . ARG A 1 256 ? -35.273 -16.252 65.288 1.00 54.78 256 ARG A C 1
ATOM 2017 O O . ARG A 1 256 ? -35.950 -15.825 66.224 1.00 54.78 256 ARG A O 1
ATOM 2024 N N . GLY A 1 257 ? -35.802 -16.821 64.206 1.00 45.66 257 GLY A N 1
ATOM 2025 C CA . GLY A 1 257 ? -37.218 -17.186 64.038 1.00 45.66 257 GLY A CA 1
ATOM 2026 C C . GLY A 1 257 ? -37.366 -18.682 63.830 1.00 45.66 257 GLY A C 1
ATOM 2027 O O . GLY A 1 257 ? -38.394 -19.221 64.288 1.00 45.66 257 GLY A O 1
#

Sequence (257 aa):
LSPTAIATPPRDPRAWQEAFRLPALDSHENQSTEARREPIAQMRSSQRCPNCGAEVAASDALVPLEAQRRIAELEEQLTNVTKKATAAVDKHADYEDELRQLRSSRRPTIDATASDTHLLTLHQASAPKDRSHSVVDVGRRPSLIQNRLSSFLGARRSISFAPGQADLQMALAREQHARREAETQLQAMNEEVIELTEKLFKEAGEMVAKEAREKDRLVQRVGELERREGEKKGRVERLEEAVRRIEKVRGLLGERG

Secondary structure (DSSP, 8-state):
------PPPPS-TTHHHHHT-----------S--S------------B-TTT--B-----S---HHHHHHHHHHHHHHHHHHHHHHHHHHHHHHHHHHHHHHHHHT--S--S-------------------------------------TTS--S---------HHHHHHHHHHHHHHHHHHHHHHHHHHHHHHHHHHHHHHHHHHHHHHHHHHHHHHHHHHHHHHHHHHHHHHHHHHHHHHHHHHHHHHHHHHTT-

Organism: NCBI:txid331657

pLDDT: mean 73.1, std 24.7, range [29.72, 98.62]